Protein AF-A0A4W5MQ32-F1 (afdb_monomer)

Nearest PDB structures (foldseek):
  2ght-assembly2_B  TM=9.343E-01  e=1.303E-06  Homo sapiens
  3l0c-assembly2_B  TM=9.449E-01  e=2.922E-06  Homo sapiens
  3l0y-assembly2_B  TM=9.343E-01  e=5.788E-06  Homo sapiens
  2hhl-assembly4_D  TM=9.512E-01  e=6.975E-06  Homo sapiens
  2q5e-assembly4_D  TM=9.440E-01  e=2.737E-05  Homo sapiens

Solvent-accessible surface area (backbone atoms only — not comparable to full-atom values): 22566 Å² total; per-residue (Å²): 140,83,84,81,84,83,79,84,88,85,79,89,80,78,88,78,86,85,90,84,88,85,87,83,91,80,92,83,89,91,86,87,87,87,87,84,88,84,85,84,88,86,88,82,85,84,89,83,73,63,64,67,58,52,51,55,52,52,53,51,52,53,53,56,59,64,73,74,71,78,82,83,82,90,78,85,92,74,62,66,72,57,51,56,59,47,50,56,49,49,53,52,49,52,51,50,49,50,51,53,49,51,52,50,51,51,51,53,51,52,50,52,49,52,53,51,49,35,55,65,54,25,51,71,60,58,48,101,85,69,47,69,54,90,58,97,47,74,85,48,59,74,71,57,28,25,49,52,41,27,52,48,46,54,51,51,53,52,44,60,75,29,46,44,93,54,81,54,75,42,75,77,80,78,59,85,93,54,89,70,76,88,56,47,80,46,72,47,57,65,34,64,76,34,71,90,61,100,64,66,67,65,71,52,51,51,68,76,42,75,84,58,82,72,88,76,89,81,59,76,71,70,25,35,59,51,97,95,40,61,24,53,56,65,82,30,43,54,58,64,68,43,37,37,41,35,40,32,57,49,64,65,32,24,60,92,45,56,44,35,34,44,49,43,79,65,56,86,76,65,86,83,67,51,65,69,60,53,48,51,52,51,55,48,49,47,63,73,69,60,62,78,48,48,37,72,58,35,49,79,34,59,82,45,89,49,39,65,62,53,45,53,54,51,53,54,50,52,51,52,52,51,53,50,52,52,50,58,69,68,48,80,83,78,77,79,81,80,77,73,92,74,85,72,92,76,88,90,83,86,82,136

Structure (mmCIF, N/CA/C/O backbone):
data_AF-A0A4W5MQ32-F1
#
_entry.id   AF-A0A4W5MQ32-F1
#
loop_
_atom_site.group_PDB
_atom_site.id
_atom_site.type_symbol
_atom_site.label_atom_id
_atom_site.label_alt_id
_atom_site.label_comp_id
_atom_site.label_asym_id
_atom_site.label_entity_id
_atom_site.label_seq_id
_atom_site.pdbx_PDB_ins_code
_atom_site.Cartn_x
_atom_site.Cartn_y
_atom_site.Cartn_z
_atom_site.occupancy
_atom_site.B_iso_or_equiv
_atom_site.auth_seq_id
_atom_site.auth_comp_id
_atom_site.auth_asym_id
_atom_site.auth_atom_id
_atom_site.pdbx_PDB_model_num
ATOM 1 N N . MET A 1 1 ? 33.140 4.592 -9.121 1.00 37.25 1 MET A N 1
ATOM 2 C CA . MET A 1 1 ? 31.877 4.416 -9.869 1.00 37.25 1 MET A CA 1
ATOM 3 C C . MET A 1 1 ? 32.096 3.296 -10.869 1.00 37.25 1 MET A C 1
ATOM 5 O O . MET A 1 1 ? 32.733 3.518 -11.888 1.00 37.25 1 MET A O 1
ATOM 9 N N . SER A 1 2 ? 31.710 2.077 -10.494 1.00 31.88 2 SER A N 1
ATOM 10 C CA . SER A 1 2 ? 31.880 0.869 -11.305 1.00 31.88 2 SER A CA 1
ATOM 11 C C . SER A 1 2 ? 30.530 0.545 -11.937 1.00 31.88 2 SER A C 1
ATOM 13 O O . SER A 1 2 ? 29.557 0.364 -11.208 1.00 31.88 2 SER A O 1
ATOM 15 N N . ALA A 1 3 ? 30.450 0.552 -13.267 1.00 33.94 3 ALA A N 1
ATOM 16 C CA . ALA A 1 3 ? 29.247 0.180 -14.002 1.00 33.94 3 ALA A CA 1
ATOM 17 C C . ALA A 1 3 ? 29.355 -1.299 -14.387 1.00 33.94 3 ALA A C 1
ATOM 19 O O . ALA A 1 3 ? 30.072 -1.671 -15.316 1.00 33.94 3 ALA A O 1
ATOM 20 N N . THR A 1 4 ? 28.670 -2.145 -13.626 1.00 36.22 4 THR A N 1
ATOM 21 C CA . THR A 1 4 ? 28.559 -3.581 -13.881 1.00 36.22 4 THR A CA 1
ATOM 22 C C . THR A 1 4 ? 27.548 -3.801 -15.005 1.00 36.22 4 THR A C 1
ATOM 24 O O . THR A 1 4 ? 26.349 -3.619 -14.817 1.00 36.22 4 THR A O 1
ATOM 27 N N . SER A 1 5 ? 28.031 -4.174 -16.189 1.00 30.83 5 SER A N 1
ATOM 28 C CA . SER A 1 5 ? 27.201 -4.580 -17.326 1.00 30.83 5 SER A CA 1
ATOM 29 C C . SER A 1 5 ? 26.706 -6.015 -17.119 1.00 30.83 5 SER A C 1
ATOM 31 O O . SER A 1 5 ? 27.455 -6.964 -17.348 1.00 30.83 5 SER A O 1
ATOM 33 N N . MET A 1 6 ? 25.453 -6.187 -16.693 1.00 33.41 6 MET A N 1
ATOM 34 C CA . MET A 1 6 ? 24.753 -7.475 -16.750 1.00 33.41 6 MET A CA 1
ATOM 35 C C . MET A 1 6 ? 24.091 -7.635 -18.124 1.00 33.41 6 MET A C 1
ATOM 37 O O . MET A 1 6 ? 23.139 -6.931 -18.446 1.00 33.41 6 MET A O 1
ATOM 41 N N . PHE A 1 7 ? 24.584 -8.579 -18.924 1.00 32.81 7 PHE A N 1
ATOM 42 C CA . PHE A 1 7 ? 23.859 -9.126 -20.072 1.00 32.81 7 PHE A CA 1
ATOM 43 C C . PHE A 1 7 ? 23.072 -10.362 -19.615 1.00 32.81 7 PHE A C 1
ATOM 45 O O . PHE A 1 7 ? 23.695 -11.263 -19.047 1.00 32.81 7 PHE A O 1
ATOM 52 N N . PRO A 1 8 ? 21.766 -10.495 -19.903 1.00 39.91 8 PRO A N 1
ATOM 53 C CA . PRO A 1 8 ? 21.123 -11.795 -19.896 1.00 39.91 8 PRO A CA 1
ATOM 54 C C . PRO A 1 8 ? 21.258 -12.459 -21.270 1.00 39.91 8 PRO A C 1
ATOM 56 O O . PRO A 1 8 ? 20.899 -11.911 -22.312 1.00 39.91 8 PRO A O 1
ATOM 59 N N . MET A 1 9 ? 21.806 -13.672 -21.235 1.00 37.12 9 MET A N 1
ATOM 60 C CA . MET A 1 9 ? 21.781 -14.647 -22.317 1.00 37.12 9 MET A CA 1
ATOM 61 C C . MET A 1 9 ? 20.344 -14.969 -22.731 1.00 37.12 9 MET A C 1
ATOM 63 O O . MET A 1 9 ? 19.531 -15.256 -21.860 1.00 37.12 9 MET A O 1
ATOM 67 N N . CYS A 1 10 ? 20.088 -15.041 -24.040 1.00 36.81 10 CYS A N 1
ATOM 68 C CA . CYS A 1 10 ? 19.344 -16.128 -24.695 1.00 36.81 10 CYS A CA 1
ATOM 69 C C . CYS A 1 10 ? 19.245 -15.862 -26.206 1.00 36.81 10 CYS A C 1
ATOM 71 O O . CYS A 1 10 ? 18.254 -15.320 -26.671 1.00 36.81 10 CYS A O 1
ATOM 73 N N . VAL A 1 11 ? 20.229 -16.305 -26.997 1.00 36.00 11 VAL A N 1
ATOM 74 C CA . VAL A 1 11 ? 19.947 -16.768 -28.367 1.00 36.00 11 VAL A CA 1
ATOM 75 C C . VAL A 1 11 ? 20.780 -18.016 -28.624 1.00 36.00 11 VAL A C 1
ATOM 77 O O . VAL A 1 11 ? 22.008 -17.999 -28.686 1.00 36.00 11 VAL A O 1
ATOM 80 N N . ARG A 1 12 ? 20.068 -19.132 -28.725 1.00 37.91 12 ARG A N 1
ATOM 81 C CA . ARG A 1 12 ? 20.565 -20.459 -29.065 1.00 37.91 12 ARG A CA 1
ATOM 82 C C . ARG A 1 12 ? 20.973 -20.445 -30.542 1.00 37.91 12 ARG A C 1
ATOM 84 O O . ARG A 1 12 ? 20.124 -20.587 -31.412 1.00 37.91 12 ARG A O 1
ATOM 91 N N . ALA A 1 13 ? 22.258 -20.244 -30.833 1.00 34.66 13 ALA A N 1
ATOM 92 C CA . ALA A 1 13 ? 22.772 -20.316 -32.199 1.00 34.66 13 ALA A CA 1
ATOM 93 C C . ALA A 1 13 ? 22.986 -21.782 -32.613 1.00 34.66 13 ALA A C 1
ATOM 95 O O . ALA A 1 13 ? 23.896 -22.472 -32.145 1.00 34.66 13 ALA A O 1
ATOM 96 N N . SER A 1 14 ? 22.104 -22.258 -33.484 1.00 33.56 14 SER A N 1
ATOM 97 C CA . SER A 1 14 ? 22.156 -23.557 -34.146 1.00 33.56 14 SER A CA 1
ATOM 98 C C . SER A 1 14 ? 23.392 -23.672 -35.043 1.00 33.56 14 SER A C 1
ATOM 100 O O . SER A 1 14 ? 23.692 -22.794 -35.846 1.00 33.56 14 SER A O 1
ATOM 102 N N . ARG A 1 15 ? 24.104 -24.793 -34.904 1.00 36.75 15 ARG A N 1
ATOM 103 C CA . ARG A 1 15 ? 25.246 -25.213 -35.728 1.00 36.75 15 ARG A CA 1
ATOM 104 C C . ARG A 1 15 ? 24.847 -25.376 -37.200 1.00 36.75 15 ARG A C 1
ATOM 106 O O . ARG A 1 15 ? 23.909 -26.112 -37.486 1.00 36.75 15 ARG A O 1
ATOM 113 N N . GLY A 1 16 ? 25.642 -24.827 -38.121 1.00 29.48 16 GLY A N 1
ATOM 114 C CA . GLY A 1 16 ? 25.497 -25.109 -39.551 1.00 29.48 16 GLY A CA 1
ATOM 115 C C . GLY A 1 16 ? 26.608 -24.532 -40.430 1.00 29.48 16 GLY A C 1
ATOM 116 O O . GLY A 1 16 ? 26.469 -23.434 -40.936 1.00 29.48 16 GLY A O 1
ATOM 117 N N . LEU A 1 17 ? 27.661 -25.335 -40.634 1.00 32.69 17 LEU A N 1
ATOM 118 C CA . LEU A 1 17 ? 28.507 -25.421 -41.839 1.00 32.69 17 LEU A CA 1
ATOM 119 C C . LEU A 1 17 ? 29.271 -24.173 -42.331 1.00 32.69 17 LEU A C 1
ATOM 121 O O . LEU A 1 17 ? 28.713 -23.301 -42.976 1.00 32.69 17 LEU A O 1
ATOM 125 N N . LEU A 1 18 ? 30.605 -24.246 -42.241 1.00 32.66 18 LEU A N 1
ATOM 126 C CA . LEU A 1 18 ? 31.481 -24.213 -43.424 1.00 32.66 18 LEU A CA 1
ATOM 127 C C . LEU A 1 18 ? 32.843 -24.846 -43.081 1.00 32.66 18 LEU A C 1
ATOM 129 O O . LEU A 1 18 ? 33.669 -24.288 -42.365 1.00 32.66 18 LEU A O 1
ATOM 133 N N . ARG A 1 19 ? 33.040 -26.072 -43.583 1.00 32.38 19 ARG A N 1
ATOM 134 C CA . ARG A 1 19 ? 34.339 -26.743 -43.715 1.00 32.38 19 ARG A CA 1
ATOM 135 C C . ARG A 1 19 ? 35.045 -26.158 -44.936 1.00 32.38 19 ARG A C 1
ATOM 137 O O . ARG A 1 19 ? 34.506 -26.269 -46.031 1.00 32.38 19 ARG A O 1
ATOM 144 N N . LEU A 1 20 ? 36.281 -25.701 -44.773 1.00 31.53 20 LEU A N 1
ATOM 145 C CA . LEU A 1 20 ? 37.279 -25.686 -45.843 1.00 31.53 20 LEU A CA 1
ATOM 146 C C . LEU A 1 20 ? 38.576 -26.299 -45.307 1.00 31.53 20 LEU A C 1
ATOM 148 O O . LEU A 1 20 ? 39.002 -26.034 -44.186 1.00 31.53 20 LEU A O 1
ATOM 152 N N . ARG A 1 21 ? 39.128 -27.209 -46.109 1.00 30.03 21 ARG A N 1
ATOM 153 C CA . ARG A 1 21 ? 40.244 -28.114 -45.828 1.00 30.03 21 ARG A CA 1
ATOM 154 C C . ARG A 1 21 ? 41.368 -27.828 -46.821 1.00 30.03 21 ARG A C 1
ATOM 156 O O . ARG A 1 21 ? 41.108 -27.866 -48.016 1.00 30.03 21 ARG A O 1
ATOM 163 N N . ASN A 1 22 ? 42.574 -27.608 -46.296 1.00 27.06 22 ASN A N 1
ATOM 164 C CA . ASN A 1 22 ? 43.936 -27.921 -46.789 1.00 27.06 22 ASN A CA 1
ATOM 165 C C . ASN A 1 22 ? 44.878 -26.949 -46.051 1.00 27.06 22 ASN A C 1
ATOM 167 O O . ASN A 1 22 ? 44.575 -25.768 -45.993 1.00 27.06 22 ASN A O 1
ATOM 171 N N . GLY A 1 23 ? 45.975 -27.316 -45.391 1.00 26.50 23 GLY A N 1
ATOM 172 C CA . GLY A 1 23 ? 46.910 -28.417 -45.595 1.00 26.50 23 GLY A CA 1
ATOM 173 C C . GLY A 1 23 ? 48.261 -27.802 -45.985 1.00 26.50 23 GLY A C 1
ATOM 174 O O . GLY A 1 23 ? 48.370 -27.312 -47.100 1.00 26.50 23 GLY A O 1
ATOM 175 N N . GLY A 1 24 ? 49.262 -27.814 -45.091 1.00 26.94 24 GLY A N 1
ATOM 176 C CA . GLY A 1 24 ? 50.653 -27.490 -45.452 1.00 26.94 24 GLY A CA 1
ATOM 177 C C . GLY A 1 24 ? 51.463 -26.683 -44.430 1.00 26.94 24 GLY A C 1
ATOM 178 O O . GLY A 1 24 ? 51.365 -25.467 -44.366 1.00 26.94 24 GLY A O 1
ATOM 179 N N . SER A 1 25 ? 52.283 -27.415 -43.676 1.00 28.73 25 SER A N 1
ATOM 180 C CA . SER A 1 25 ? 53.484 -27.045 -42.908 1.00 28.73 25 SER A CA 1
ATOM 181 C C . SER A 1 25 ? 54.255 -25.781 -43.341 1.00 28.73 25 SER A C 1
ATOM 183 O O . SER A 1 25 ? 54.664 -25.690 -44.494 1.00 28.73 25 SER A O 1
ATOM 185 N N . ASN A 1 26 ? 54.586 -24.883 -42.401 1.00 27.41 26 ASN A N 1
ATOM 186 C CA . ASN A 1 26 ? 55.970 -24.631 -41.956 1.00 27.41 26 ASN A CA 1
ATOM 187 C C . ASN A 1 26 ? 56.078 -23.483 -40.938 1.00 27.41 26 ASN A C 1
ATOM 189 O O . ASN A 1 26 ? 55.351 -22.497 -40.962 1.00 27.41 26 ASN A O 1
ATOM 193 N N . SER A 1 27 ? 57.041 -23.678 -40.043 1.00 33.59 27 SER A N 1
ATOM 194 C CA . SER A 1 27 ? 57.571 -22.812 -38.993 1.00 33.59 27 SER A CA 1
ATOM 195 C C . SER A 1 27 ? 57.841 -21.357 -39.393 1.00 33.59 27 SER A C 1
ATOM 197 O O . SER A 1 27 ? 58.500 -21.127 -40.404 1.00 33.59 27 SER A O 1
ATOM 199 N N . THR A 1 28 ? 57.457 -20.401 -38.537 1.00 30.08 28 THR A N 1
ATOM 200 C CA . THR A 1 28 ? 58.279 -19.276 -38.015 1.00 30.08 28 THR A CA 1
ATOM 201 C C . THR A 1 28 ? 57.390 -18.251 -37.284 1.00 30.08 28 THR A C 1
ATOM 203 O O . THR A 1 28 ? 56.323 -17.901 -37.772 1.00 30.08 28 THR A O 1
ATOM 206 N N . GLY A 1 29 ? 57.837 -17.756 -36.120 1.00 30.64 29 GLY A N 1
ATOM 207 C CA . GLY A 1 29 ? 57.389 -16.466 -35.569 1.00 30.64 29 GLY A CA 1
ATOM 208 C C . GLY A 1 29 ? 56.357 -16.478 -34.433 1.00 30.64 29 GLY A C 1
ATOM 209 O O . GLY A 1 29 ? 55.286 -15.900 -34.577 1.00 30.64 29 GLY A O 1
ATOM 210 N N . VAL A 1 30 ? 56.698 -17.052 -33.274 1.00 31.41 30 VAL A N 1
ATOM 211 C CA . VAL A 1 30 ? 56.044 -16.732 -31.989 1.00 31.41 30 VAL A CA 1
ATOM 212 C C . VAL A 1 30 ? 57.115 -16.164 -31.059 1.00 31.41 30 VAL A C 1
ATOM 214 O O . VAL A 1 30 ? 57.707 -16.910 -30.296 1.00 31.41 30 VAL A O 1
ATOM 217 N N . ASP A 1 31 ? 57.391 -14.861 -31.162 1.00 32.66 31 ASP A N 1
ATOM 218 C CA . ASP A 1 31 ? 58.315 -14.139 -30.268 1.00 32.66 31 ASP A CA 1
ATOM 219 C C . ASP A 1 31 ? 57.886 -12.676 -30.068 1.00 32.66 31 ASP A C 1
ATOM 221 O O . ASP A 1 31 ? 58.623 -11.726 -30.318 1.00 32.66 31 ASP A O 1
ATOM 225 N N . LEU A 1 32 ? 56.658 -12.471 -29.589 1.00 34.03 32 LEU A N 1
ATOM 226 C CA . LEU A 1 32 ? 56.284 -11.195 -28.980 1.00 34.03 32 LEU A CA 1
ATOM 227 C C . LEU A 1 32 ? 55.134 -11.405 -27.992 1.00 34.03 32 LEU A C 1
ATOM 229 O O . LEU A 1 32 ? 53.992 -11.164 -28.342 1.00 34.03 32 LEU A O 1
ATOM 233 N N . ILE A 1 33 ? 55.444 -11.949 -26.808 1.00 33.84 33 ILE A N 1
ATOM 234 C CA . ILE A 1 33 ? 54.762 -11.790 -25.499 1.00 33.84 33 ILE A CA 1
ATOM 235 C C . ILE A 1 33 ? 55.502 -12.730 -24.519 1.00 33.84 33 ILE A C 1
ATOM 237 O O . ILE A 1 33 ? 55.108 -13.869 -24.289 1.00 33.84 33 ILE A O 1
ATOM 241 N N . ARG A 1 34 ? 56.647 -12.288 -23.975 1.00 33.59 34 ARG A N 1
ATOM 242 C CA . ARG A 1 34 ? 57.295 -12.907 -22.792 1.00 33.59 34 ARG A CA 1
ATOM 243 C C . ARG A 1 34 ? 58.262 -11.955 -22.075 1.00 33.59 34 ARG A C 1
ATOM 245 O O . ARG A 1 34 ? 59.382 -12.325 -21.762 1.00 33.59 34 ARG A O 1
ATOM 252 N N . ALA A 1 35 ? 57.861 -10.721 -21.789 1.00 32.09 35 ALA A N 1
ATOM 253 C CA . ALA A 1 35 ? 58.753 -9.824 -21.044 1.00 32.09 35 ALA A CA 1
ATOM 254 C C . ALA A 1 35 ? 58.077 -9.010 -19.945 1.00 32.09 35 ALA A C 1
ATOM 256 O O . ALA A 1 35 ? 58.613 -7.980 -19.572 1.00 32.09 35 ALA A O 1
ATOM 257 N N . LEU A 1 36 ? 56.935 -9.450 -19.407 1.00 28.20 36 LEU A N 1
ATOM 258 C CA . LEU A 1 36 ? 56.322 -8.800 -18.244 1.00 28.20 36 LEU A CA 1
ATOM 259 C C . LEU A 1 36 ? 55.558 -9.816 -17.383 1.00 28.20 36 LEU A C 1
ATOM 261 O O . LEU A 1 36 ? 54.334 -9.810 -17.395 1.00 28.20 36 LEU A O 1
ATOM 265 N N . SER A 1 37 ? 56.259 -10.715 -16.674 1.00 27.02 37 SER A N 1
ATOM 266 C CA . SER A 1 37 ? 55.702 -11.342 -15.459 1.00 27.02 37 SER A CA 1
ATOM 267 C C . SER A 1 37 ? 56.746 -12.120 -14.639 1.00 27.02 37 SER A C 1
ATOM 269 O O . SER A 1 37 ? 56.861 -13.331 -14.778 1.00 27.02 37 SER A O 1
ATOM 271 N N . THR A 1 38 ? 57.454 -11.434 -13.744 1.00 30.52 38 THR A N 1
ATOM 272 C CA . THR A 1 38 ? 57.996 -11.935 -12.459 1.00 30.52 38 THR A CA 1
ATOM 273 C C . THR A 1 38 ? 58.119 -10.668 -11.596 1.00 30.52 38 THR A C 1
ATOM 275 O O . THR A 1 38 ? 58.715 -9.708 -12.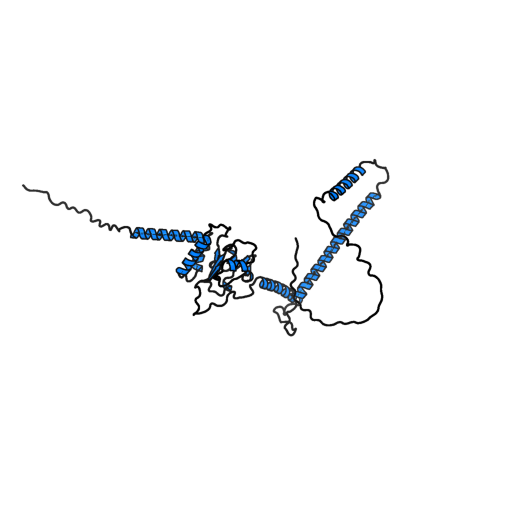062 1.00 30.52 38 THR A O 1
ATOM 278 N N . GLU A 1 39 ? 57.506 -10.484 -10.430 1.00 28.52 39 GLU A N 1
ATOM 279 C CA . GLU A 1 39 ? 57.391 -11.382 -9.285 1.00 28.52 39 GLU A CA 1
ATOM 280 C C . GLU A 1 39 ? 56.169 -11.068 -8.392 1.00 28.52 39 GLU A C 1
ATOM 282 O O . GLU A 1 39 ? 55.514 -10.032 -8.493 1.00 28.52 39 GLU A O 1
ATOM 287 N N . LYS A 1 40 ? 55.897 -12.029 -7.507 1.00 30.06 40 LYS A N 1
ATOM 288 C CA . LYS A 1 40 ? 54.906 -12.091 -6.420 1.00 30.06 40 LYS A CA 1
ATOM 289 C C . LYS A 1 40 ? 55.423 -11.342 -5.158 1.00 30.06 40 LYS A C 1
ATOM 291 O O . LYS A 1 40 ? 56.636 -11.215 -5.024 1.00 30.06 40 LYS A O 1
ATOM 296 N N . PRO A 1 41 ? 54.564 -10.868 -4.223 1.00 42.62 41 PRO A N 1
ATOM 297 C CA . PRO A 1 41 ? 54.956 -9.898 -3.188 1.00 42.62 41 PRO A CA 1
ATOM 298 C C . PRO A 1 41 ? 55.430 -10.547 -1.874 1.00 42.62 41 PRO A C 1
ATOM 300 O O . PRO A 1 41 ? 55.171 -11.733 -1.646 1.00 42.62 41 PRO A O 1
ATOM 303 N N . PRO A 1 42 ? 55.966 -9.732 -0.942 1.00 36.88 42 PRO A N 1
ATOM 304 C CA . PRO A 1 42 ? 55.651 -9.897 0.468 1.00 36.88 42 PRO A CA 1
ATOM 305 C C . PRO A 1 42 ? 55.080 -8.625 1.121 1.00 36.88 42 PRO A C 1
ATOM 307 O O . PRO A 1 42 ? 55.181 -7.502 0.638 1.00 36.88 42 PRO A O 1
ATOM 310 N N . THR A 1 43 ? 54.419 -8.898 2.233 1.00 31.31 43 THR A N 1
ATOM 311 C CA . THR A 1 43 ? 53.665 -8.077 3.183 1.00 31.31 43 THR A CA 1
ATOM 312 C C . THR A 1 43 ? 54.478 -7.019 3.940 1.00 31.31 43 THR A C 1
ATOM 314 O O . THR A 1 43 ? 55.614 -7.299 4.313 1.00 31.31 43 THR A O 1
ATOM 317 N N . GLY A 1 44 ? 53.827 -5.910 4.326 1.00 29.50 44 GLY A N 1
ATOM 318 C CA . GLY A 1 44 ? 54.165 -5.147 5.542 1.00 29.50 44 GLY A CA 1
ATOM 319 C C . GLY A 1 44 ? 54.353 -3.633 5.376 1.00 29.50 44 GLY A C 1
ATOM 320 O O . GLY A 1 44 ? 55.400 -3.197 4.925 1.00 29.50 44 GLY A O 1
ATOM 321 N N . ASP A 1 45 ? 53.332 -2.885 5.804 1.00 30.92 45 ASP A N 1
ATOM 322 C CA . ASP A 1 45 ? 53.322 -1.557 6.445 1.00 30.92 45 ASP A CA 1
ATOM 323 C C . ASP A 1 45 ? 54.074 -0.338 5.861 1.00 30.92 45 ASP A C 1
ATOM 325 O O . ASP A 1 45 ? 55.295 -0.255 5.834 1.00 30.92 45 ASP A O 1
ATOM 329 N N . GLY A 1 46 ? 53.289 0.721 5.604 1.00 34.50 46 GLY A N 1
ATOM 330 C CA . GLY A 1 46 ? 53.671 2.099 5.941 1.00 34.50 46 GLY A CA 1
ATOM 331 C C . GLY A 1 46 ? 54.255 2.989 4.833 1.00 34.50 46 GLY A C 1
ATOM 332 O O . GLY A 1 46 ? 55.445 2.972 4.565 1.00 34.50 46 GLY A O 1
ATOM 333 N N . SER A 1 47 ? 53.421 3.905 4.321 1.00 43.62 47 SER A N 1
ATOM 334 C CA . SER A 1 47 ? 53.800 5.231 3.783 1.00 43.62 47 SER A CA 1
ATOM 335 C C . SER A 1 47 ? 54.763 5.287 2.575 1.00 43.62 47 SER A C 1
ATOM 337 O O . SER A 1 47 ? 55.951 5.565 2.711 1.00 43.62 47 SER A O 1
ATOM 339 N N . ALA A 1 48 ? 54.229 5.138 1.355 1.00 44.44 48 ALA A N 1
ATOM 340 C CA . ALA A 1 48 ? 54.995 5.259 0.102 1.00 44.44 48 ALA A CA 1
ATOM 341 C C . ALA A 1 48 ? 54.445 6.308 -0.893 1.00 44.44 48 ALA A C 1
ATOM 343 O O . ALA A 1 48 ? 54.631 6.181 -2.100 1.00 44.44 48 ALA A O 1
ATOM 344 N N . THR A 1 49 ? 53.780 7.368 -0.421 1.00 45.56 49 THR A N 1
ATOM 345 C CA . THR A 1 49 ? 53.353 8.499 -1.278 1.00 45.56 49 THR A CA 1
ATOM 346 C C . THR A 1 49 ? 54.305 9.701 -1.228 1.00 45.56 49 THR A C 1
ATOM 348 O O . THR A 1 49 ? 54.201 10.597 -2.063 1.00 45.56 49 THR A O 1
ATOM 351 N N . GLY A 1 50 ? 55.279 9.712 -0.309 1.00 47.78 50 GLY A N 1
ATOM 352 C CA . GLY A 1 50 ? 56.230 10.822 -0.151 1.00 47.78 50 GLY A CA 1
ATOM 353 C C . GLY A 1 50 ? 57.355 10.874 -1.194 1.00 47.78 50 GLY A C 1
ATOM 354 O O . GLY A 1 50 ? 57.821 11.958 -1.528 1.00 47.78 50 GLY A O 1
ATOM 355 N N . GLY A 1 51 ? 57.784 9.734 -1.751 1.00 67.25 51 GLY A N 1
ATOM 356 C CA . GLY A 1 51 ? 59.004 9.668 -2.574 1.00 67.25 51 GLY A CA 1
ATOM 357 C C . GLY A 1 51 ? 58.895 10.345 -3.945 1.00 67.25 51 GLY A C 1
ATOM 358 O O . GLY A 1 51 ? 59.791 11.081 -4.353 1.00 67.25 51 GLY A O 1
ATOM 359 N N . LEU A 1 52 ? 57.776 10.141 -4.647 1.00 60.69 52 LEU A N 1
ATOM 360 C CA . LEU A 1 52 ? 57.568 10.685 -5.996 1.00 60.69 52 LEU A CA 1
ATOM 361 C C . LEU A 1 52 ? 57.318 12.197 -5.981 1.00 60.69 52 LEU A C 1
ATOM 363 O O . LEU A 1 52 ? 57.849 12.922 -6.819 1.00 60.69 52 LEU A O 1
ATOM 367 N N . ALA A 1 53 ? 56.557 12.684 -5.000 1.00 65.31 53 ALA A N 1
ATOM 368 C CA . ALA A 1 53 ? 56.295 14.111 -4.845 1.00 65.31 53 ALA A CA 1
ATOM 369 C C . ALA A 1 53 ? 57.573 14.883 -4.479 1.00 65.31 53 ALA A C 1
ATOM 371 O O . ALA A 1 53 ? 57.825 15.953 -5.035 1.00 65.31 53 ALA A O 1
ATOM 372 N N . GLN A 1 54 ? 58.413 14.311 -3.609 1.00 71.69 54 GLN A N 1
ATOM 373 C CA . GLN A 1 54 ? 59.686 14.916 -3.221 1.00 71.69 54 GLN A CA 1
ATOM 374 C C . GLN A 1 54 ? 60.663 14.991 -4.404 1.00 71.69 54 GLN A C 1
ATOM 376 O O . GLN A 1 54 ? 61.316 16.016 -4.592 1.00 71.69 54 GLN A O 1
ATOM 381 N N . ALA A 1 55 ? 60.714 13.946 -5.238 1.00 72.69 55 ALA A N 1
ATOM 382 C CA . ALA A 1 55 ? 61.569 13.912 -6.423 1.00 72.69 55 ALA A CA 1
ATOM 383 C C . ALA A 1 55 ? 61.192 15.000 -7.446 1.00 72.69 55 ALA A C 1
ATOM 385 O O . ALA A 1 55 ? 62.064 15.723 -7.924 1.00 72.69 55 ALA A O 1
ATOM 386 N N . ILE A 1 56 ? 59.893 15.185 -7.713 1.00 74.88 56 ILE A N 1
ATOM 387 C CA . ILE A 1 56 ? 59.396 16.200 -8.659 1.00 74.88 56 ILE A CA 1
ATOM 388 C C . ILE A 1 56 ? 59.647 17.623 -8.131 1.00 74.88 56 ILE A C 1
ATOM 390 O O . ILE A 1 56 ? 60.008 18.524 -8.894 1.00 74.88 56 ILE A O 1
ATOM 394 N N . LEU A 1 57 ? 59.490 17.842 -6.821 1.00 74.31 57 LEU A N 1
ATOM 395 C CA . LEU A 1 57 ? 59.752 19.143 -6.200 1.00 74.31 57 LEU A CA 1
ATOM 396 C C . LEU A 1 57 ? 61.243 19.512 -6.279 1.00 74.31 57 LEU A C 1
ATOM 398 O O . LEU A 1 57 ? 61.594 20.659 -6.555 1.00 74.31 57 LEU A O 1
ATOM 402 N N . GLN A 1 58 ? 62.121 18.531 -6.072 1.00 76.69 58 GLN A N 1
ATOM 403 C CA . GLN A 1 58 ? 63.568 18.730 -6.079 1.00 76.69 58 GLN A CA 1
ATOM 404 C C . GLN A 1 58 ? 64.110 18.980 -7.492 1.00 76.69 58 GLN A C 1
ATOM 406 O O . GLN A 1 58 ? 64.986 19.828 -7.673 1.00 76.69 58 GLN A O 1
ATOM 411 N N . GLU A 1 59 ? 63.521 18.337 -8.501 1.00 75.75 59 GLU A N 1
ATOM 412 C CA . GLU A 1 59 ? 63.809 18.605 -9.912 1.00 75.75 59 GLU A CA 1
ATOM 413 C C . GLU A 1 59 ? 63.388 20.031 -10.319 1.00 75.75 59 GLU A C 1
ATOM 415 O O . GLU A 1 59 ? 64.137 20.745 -10.992 1.00 75.75 59 GLU A O 1
ATOM 420 N N . ARG A 1 60 ? 62.232 20.508 -9.832 1.00 75.56 60 ARG A N 1
ATOM 421 C CA . ARG A 1 60 ? 61.763 21.886 -10.067 1.00 75.56 60 ARG A CA 1
ATOM 422 C C . ARG A 1 60 ? 62.623 22.945 -9.378 1.00 75.56 60 ARG A C 1
ATOM 424 O O . ARG A 1 60 ? 62.882 23.987 -9.979 1.00 75.56 60 ARG A O 1
ATOM 431 N N . LEU A 1 61 ? 63.103 22.680 -8.163 1.00 73.19 61 LEU A N 1
ATOM 432 C CA . LEU A 1 61 ? 64.009 23.586 -7.447 1.00 73.19 61 LEU A CA 1
ATOM 433 C C . LEU A 1 61 ? 65.383 23.686 -8.131 1.00 73.19 61 LEU A C 1
ATOM 435 O O . LEU A 1 61 ? 65.933 24.782 -8.240 1.00 73.19 61 LEU A O 1
ATOM 439 N N . GLN A 1 62 ? 65.906 22.579 -8.671 1.00 70.69 62 GLN A N 1
ATOM 440 C CA . GLN A 1 62 ? 67.142 22.594 -9.465 1.00 70.69 62 GLN A CA 1
ATOM 441 C C . GLN A 1 62 ? 66.978 23.339 -10.795 1.00 70.69 62 GLN A C 1
ATOM 443 O O . GLN A 1 62 ? 67.890 24.060 -11.208 1.00 70.69 62 GLN A O 1
ATOM 448 N N . GLN A 1 63 ? 65.816 23.226 -11.448 1.00 65.06 63 GLN A N 1
ATOM 449 C CA . GLN A 1 63 ? 65.511 24.021 -12.641 1.00 65.06 63 GLN A CA 1
ATOM 450 C C . GLN A 1 63 ? 65.446 25.522 -12.327 1.00 65.06 63 GLN A C 1
ATOM 452 O O . GLN A 1 63 ? 65.980 26.316 -13.097 1.00 65.06 63 GLN A O 1
ATOM 457 N N . GLN A 1 64 ? 64.882 25.915 -11.178 1.00 58.50 64 GLN A N 1
ATOM 458 C CA . GLN A 1 64 ? 64.824 27.320 -10.757 1.00 58.50 64 GLN A CA 1
ATOM 459 C C . GLN A 1 64 ? 66.201 27.915 -10.428 1.00 58.50 64 GLN A C 1
ATOM 461 O O . GLN A 1 64 ? 66.465 29.068 -10.777 1.00 58.50 64 GLN A O 1
ATOM 466 N N . GLN A 1 65 ? 67.099 27.140 -9.813 1.00 58.62 65 GLN A N 1
ATOM 467 C CA . GLN A 1 65 ? 68.463 27.599 -9.520 1.00 58.62 65 GLN A CA 1
ATOM 468 C C . GLN A 1 65 ? 69.327 27.729 -10.783 1.00 58.62 65 GLN A C 1
ATOM 470 O O . GLN A 1 65 ? 70.129 28.656 -10.874 1.00 58.62 65 GLN A O 1
ATOM 475 N N . LYS A 1 66 ? 69.124 26.872 -11.795 1.00 52.88 66 LYS A N 1
ATOM 476 C CA . LYS A 1 66 ? 69.818 26.992 -13.091 1.00 52.88 66 LYS A CA 1
ATOM 477 C C . LYS A 1 66 ? 69.421 28.242 -13.884 1.00 52.88 66 LYS A C 1
ATOM 479 O O . LYS A 1 66 ? 70.228 28.730 -14.665 1.00 52.88 66 LYS A O 1
ATOM 484 N N . SER A 1 67 ? 68.226 28.790 -13.664 1.00 50.31 67 SER A N 1
ATOM 485 C CA . SER A 1 67 ? 67.751 30.003 -14.347 1.00 50.31 67 SER A CA 1
ATOM 486 C C . SER A 1 67 ? 68.228 31.339 -13.747 1.00 50.31 67 SER A C 1
ATOM 488 O O . SER A 1 67 ? 67.976 32.374 -14.353 1.00 50.31 67 SER A O 1
ATOM 490 N N . GLN A 1 68 ? 68.924 31.362 -12.599 1.00 45.47 68 GLN A N 1
ATOM 491 C CA . GLN A 1 68 ? 69.385 32.612 -11.954 1.00 45.47 68 GLN A CA 1
ATOM 492 C C . GLN A 1 68 ? 70.888 32.922 -12.100 1.00 45.47 68 GLN A C 1
ATOM 494 O O . GLN A 1 68 ? 71.374 33.870 -11.489 1.00 45.47 68 GLN A O 1
ATOM 499 N N . GLY A 1 69 ? 71.637 32.182 -12.922 1.00 47.31 69 GLY A N 1
ATOM 500 C CA . GLY A 1 69 ? 73.094 32.328 -13.004 1.00 47.31 69 GLY A CA 1
ATOM 501 C C . GLY A 1 69 ? 73.673 32.421 -14.412 1.00 47.31 69 GLY A C 1
ATOM 502 O O . GLY A 1 69 ? 74.494 31.578 -14.743 1.00 47.31 69 GLY A O 1
ATOM 503 N N . GLN A 1 70 ? 73.304 33.422 -15.223 1.00 34.50 70 GLN A N 1
ATOM 504 C CA . GLN A 1 70 ? 74.156 33.893 -16.335 1.00 34.50 70 GLN A CA 1
ATOM 505 C C . GLN A 1 70 ? 73.674 35.241 -16.920 1.00 34.50 70 GLN A C 1
ATOM 507 O O . GLN A 1 70 ? 72.476 35.384 -17.163 1.00 34.50 70 GLN A O 1
ATOM 512 N N . PRO A 1 71 ? 74.560 36.235 -17.155 1.00 43.28 71 PRO A N 1
ATOM 513 C CA . PRO A 1 71 ? 74.212 37.448 -17.897 1.00 43.28 71 PRO A CA 1
ATOM 514 C C . PRO A 1 71 ? 74.138 37.157 -19.413 1.00 43.28 71 PRO A C 1
ATOM 516 O O . PRO A 1 71 ? 74.704 36.158 -19.867 1.00 43.28 71 PRO A O 1
ATOM 519 N N . PRO A 1 72 ? 73.432 37.988 -20.201 1.00 43.12 72 PRO A N 1
ATOM 520 C CA . PRO A 1 72 ? 73.083 37.658 -21.582 1.00 43.12 72 PRO A CA 1
ATOM 521 C C . PRO A 1 72 ? 74.285 37.793 -22.531 1.00 43.12 72 PRO A C 1
ATOM 523 O O . PRO A 1 72 ? 75.057 38.743 -22.385 1.00 43.12 72 PRO A O 1
ATOM 526 N N . PRO A 1 73 ? 74.438 36.914 -23.539 1.00 40.09 73 PRO A N 1
ATOM 527 C CA . PRO A 1 73 ? 75.220 37.242 -24.718 1.00 40.09 73 PRO A CA 1
ATOM 528 C C . PRO A 1 73 ? 74.371 38.114 -25.654 1.00 40.09 73 PRO A C 1
ATOM 530 O O . PRO A 1 73 ? 73.214 37.812 -25.945 1.00 40.09 73 PRO A O 1
ATOM 533 N N . GLU A 1 74 ? 74.950 39.217 -26.111 1.00 43.00 74 GLU A N 1
ATOM 534 C CA . GLU A 1 74 ? 74.421 40.021 -27.209 1.00 43.00 74 GLU A CA 1
ATOM 535 C C . GLU A 1 74 ? 74.618 39.252 -28.530 1.00 43.00 74 GLU A C 1
ATOM 537 O O . GLU A 1 74 ? 75.741 38.867 -28.856 1.00 43.00 74 GLU A O 1
ATOM 542 N N . GLY A 1 75 ? 73.536 39.012 -29.281 1.00 38.44 75 GLY A N 1
ATOM 543 C CA . GLY A 1 75 ? 73.598 38.432 -30.630 1.00 38.44 75 GLY A CA 1
ATOM 544 C C . GLY A 1 75 ? 72.261 37.882 -31.150 1.00 38.44 75 GLY A C 1
ATOM 545 O O . GLY A 1 75 ? 71.807 36.839 -30.699 1.00 38.44 75 GLY A O 1
ATOM 546 N N . ASP A 1 76 ? 71.660 38.596 -32.108 1.00 37.75 76 ASP A N 1
ATOM 547 C CA . ASP A 1 76 ? 70.682 38.163 -33.129 1.00 37.75 76 ASP A CA 1
ATOM 548 C C . ASP A 1 76 ? 69.428 37.359 -32.706 1.00 37.75 76 ASP A C 1
ATOM 550 O O . ASP A 1 76 ? 69.233 36.196 -33.051 1.00 37.75 76 ASP A O 1
ATOM 554 N N . GLY A 1 77 ? 68.488 38.033 -32.036 1.00 41.88 77 GLY A N 1
ATOM 555 C CA . GLY A 1 77 ? 67.201 37.479 -31.591 1.00 41.88 77 GLY A CA 1
ATOM 556 C C . GLY A 1 77 ? 66.023 37.555 -32.579 1.00 41.88 77 GLY A C 1
ATOM 557 O O . GLY A 1 77 ? 64.979 38.081 -32.203 1.00 41.88 77 GLY A O 1
ATOM 558 N N . ASP A 1 78 ? 66.122 37.020 -33.803 1.00 42.38 78 ASP A N 1
ATOM 559 C CA . ASP A 1 78 ? 64.959 37.000 -34.730 1.00 42.38 78 ASP A CA 1
ATOM 560 C C . ASP A 1 78 ? 64.648 35.629 -35.380 1.00 42.38 78 ASP A C 1
ATOM 562 O O . ASP A 1 78 ? 63.664 35.476 -36.113 1.00 42.38 78 ASP A O 1
ATOM 566 N N . SER A 1 79 ? 65.436 34.592 -35.077 1.00 41.50 79 SER A N 1
ATOM 567 C CA . SER A 1 79 ? 65.327 33.255 -35.689 1.00 41.50 79 SER A CA 1
ATOM 568 C C . SER A 1 79 ? 64.768 32.174 -34.744 1.00 41.50 79 SER A C 1
ATOM 570 O O . SER A 1 79 ? 63.914 31.399 -35.174 1.00 41.50 79 SER A O 1
ATOM 572 N N . GLU A 1 80 ? 65.114 32.164 -33.451 1.00 47.84 80 GLU A N 1
ATOM 573 C CA . GLU A 1 80 ? 64.638 31.137 -32.495 1.00 47.84 80 GLU A CA 1
ATOM 574 C C . GLU A 1 80 ? 63.205 31.383 -31.969 1.00 47.84 80 GLU A C 1
ATOM 576 O O . GLU A 1 80 ? 62.411 30.448 -31.858 1.00 47.84 80 GLU A O 1
ATOM 581 N N . GLN A 1 81 ? 62.784 32.640 -31.757 1.00 41.91 81 GLN A N 1
ATOM 582 C CA . GLN A 1 81 ? 61.407 32.961 -31.322 1.00 41.91 81 GLN A CA 1
ATOM 583 C C . GLN A 1 81 ? 60.327 32.662 -32.380 1.00 41.91 81 GLN A C 1
ATOM 585 O O . GLN A 1 81 ? 59.148 32.518 -32.039 1.00 41.91 81 GLN A O 1
ATOM 590 N N . LYS A 1 82 ? 60.700 32.574 -33.666 1.00 44.12 82 LYS A N 1
ATOM 591 C CA . LYS A 1 82 ? 59.789 32.196 -34.761 1.00 44.12 82 LYS A CA 1
ATOM 592 C C . LYS A 1 82 ? 59.610 30.679 -34.881 1.00 44.12 82 LYS A C 1
ATOM 594 O O . LYS A 1 82 ? 58.551 30.250 -35.341 1.00 44.12 82 LYS A O 1
ATOM 599 N N . GLN A 1 83 ? 60.594 29.883 -34.457 1.00 45.59 83 GLN A N 1
ATOM 600 C CA . GLN A 1 83 ? 60.529 28.419 -34.487 1.00 45.59 83 GLN A CA 1
ATOM 601 C C . GLN A 1 83 ? 59.645 27.874 -33.357 1.00 45.59 83 GLN A C 1
ATOM 603 O O . GLN A 1 83 ? 58.692 27.153 -33.644 1.00 45.59 83 GLN A O 1
ATOM 608 N N . ASP A 1 84 ? 59.840 28.336 -32.120 1.00 51.81 84 ASP A N 1
ATOM 609 C CA . ASP A 1 84 ? 59.101 27.853 -30.939 1.00 51.81 84 ASP A CA 1
ATOM 610 C C . ASP A 1 84 ? 57.603 28.244 -30.975 1.00 51.81 84 ASP A C 1
ATOM 612 O O . ASP A 1 84 ? 56.705 27.415 -30.818 1.00 51.81 84 ASP A O 1
ATOM 616 N N . LYS A 1 85 ? 57.284 29.490 -31.375 1.00 49.78 85 LYS A N 1
ATOM 617 C CA . LYS A 1 85 ? 55.890 29.909 -31.656 1.00 49.78 85 LYS A CA 1
ATOM 618 C C . LYS A 1 85 ? 55.257 29.156 -32.831 1.00 49.78 85 LYS A C 1
ATOM 620 O O . LYS A 1 85 ? 54.030 29.055 -32.895 1.00 49.78 85 LYS A O 1
ATOM 625 N N . GLY A 1 86 ? 56.057 28.688 -33.788 1.00 54.91 86 GLY A N 1
ATOM 626 C CA . GLY A 1 86 ? 55.594 27.924 -34.946 1.00 54.91 86 GLY A CA 1
ATOM 627 C C . GLY A 1 86 ? 55.250 26.477 -34.593 1.00 54.91 86 GLY A C 1
ATOM 628 O O . GLY A 1 86 ? 54.250 25.949 -35.087 1.00 54.91 86 GLY A O 1
ATOM 629 N N . GLU A 1 87 ? 56.037 25.860 -33.713 1.00 57.69 87 GLU A N 1
ATOM 630 C CA . GLU A 1 87 ? 55.836 24.496 -33.219 1.00 57.69 87 GLU A CA 1
ATOM 631 C C . GLU A 1 87 ? 54.638 24.405 -32.269 1.00 57.69 87 GLU A C 1
ATOM 633 O O . GLU A 1 87 ? 53.752 23.581 -32.503 1.00 57.69 87 GLU A O 1
ATOM 638 N N . ASP A 1 88 ? 54.497 25.337 -31.322 1.00 60.88 88 ASP A N 1
ATOM 639 C CA . ASP A 1 88 ? 53.326 25.434 -30.438 1.00 60.88 88 ASP A CA 1
ATOM 640 C C . ASP A 1 88 ? 52.019 25.677 -31.211 1.00 60.88 88 ASP A C 1
ATOM 642 O O . ASP A 1 88 ? 50.952 25.142 -30.878 1.00 60.88 88 ASP A O 1
ATOM 646 N N . LYS A 1 89 ? 52.080 26.492 -32.274 1.00 59.72 89 LYS A N 1
ATOM 647 C CA . LYS A 1 89 ? 50.926 26.766 -33.138 1.00 59.72 89 LYS A CA 1
ATOM 648 C C . LYS A 1 89 ? 50.558 25.535 -33.971 1.00 59.72 89 LYS A C 1
ATOM 650 O O . LYS A 1 89 ? 49.382 25.175 -34.003 1.00 59.72 89 LYS A O 1
ATOM 655 N N . LYS A 1 90 ? 51.540 24.820 -34.535 1.00 59.91 90 LYS A N 1
ATOM 656 C CA . LYS A 1 90 ? 51.325 23.529 -35.219 1.00 59.91 90 LYS A CA 1
ATOM 657 C C . LYS A 1 90 ? 50.802 22.446 -34.272 1.00 59.91 90 LYS A C 1
ATOM 659 O O . LYS A 1 90 ? 49.914 21.687 -34.652 1.00 59.91 90 LYS A O 1
ATOM 664 N N . GLN A 1 91 ? 51.281 22.379 -33.030 1.00 63.00 91 GLN A N 1
ATOM 665 C CA . GLN A 1 91 ? 50.841 21.388 -32.043 1.00 63.00 91 GLN A CA 1
ATOM 666 C C . GLN A 1 91 ? 49.403 21.656 -31.565 1.00 63.00 91 GLN A C 1
ATOM 668 O O . GLN A 1 91 ? 48.601 20.720 -31.442 1.00 63.00 91 GLN A O 1
ATOM 673 N N . LYS A 1 92 ? 49.021 22.931 -31.392 1.00 62.25 92 LYS A N 1
ATOM 674 C CA . LYS A 1 92 ? 47.630 23.344 -31.121 1.00 62.25 92 LYS A CA 1
ATOM 675 C C . LYS A 1 92 ? 46.702 23.090 -32.313 1.00 62.25 92 LYS A C 1
ATOM 677 O O . LYS A 1 92 ? 45.587 22.605 -32.109 1.00 62.25 92 LYS A O 1
ATOM 682 N N . GLU A 1 93 ? 47.151 23.345 -33.541 1.00 67.06 93 GLU A N 1
ATOM 683 C CA . GLU A 1 93 ? 46.384 23.082 -34.768 1.00 67.06 93 GLU A CA 1
ATOM 684 C C . GLU A 1 93 ? 46.178 21.575 -35.014 1.00 67.06 93 GLU A C 1
ATOM 686 O O . GLU A 1 93 ? 45.049 21.149 -35.271 1.00 67.06 93 GLU A O 1
ATOM 691 N N . ASN A 1 94 ? 47.209 20.746 -34.816 1.00 71.88 94 ASN A N 1
ATOM 692 C CA . ASN A 1 94 ? 47.125 19.284 -34.933 1.00 71.88 94 ASN A CA 1
ATOM 693 C C . ASN A 1 94 ? 46.211 18.667 -33.861 1.00 71.88 94 ASN A C 1
ATOM 695 O O . ASN A 1 94 ? 45.428 17.761 -34.152 1.00 71.88 94 ASN A O 1
ATOM 699 N N . THR A 1 95 ? 46.233 19.199 -32.634 1.00 76.44 95 THR A N 1
ATOM 700 C CA . THR A 1 95 ? 45.320 18.779 -31.556 1.00 76.44 95 THR A CA 1
ATOM 701 C C . THR A 1 95 ? 43.875 19.198 -31.847 1.00 76.44 95 THR A C 1
ATOM 703 O O . THR A 1 95 ? 42.940 18.437 -31.591 1.00 76.44 95 THR A O 1
ATOM 706 N N . ALA A 1 96 ? 43.657 20.389 -32.416 1.00 81.81 96 ALA A N 1
ATOM 707 C CA . ALA A 1 96 ? 42.331 20.843 -32.833 1.00 81.81 96 ALA A CA 1
ATOM 708 C C . ALA A 1 96 ? 41.780 20.015 -34.008 1.00 81.81 96 ALA A C 1
ATOM 710 O O . ALA A 1 96 ? 40.590 19.693 -34.031 1.00 81.81 96 ALA A O 1
ATOM 711 N N . TYR A 1 97 ? 42.639 19.629 -34.953 1.00 85.19 97 TYR A N 1
ATOM 712 C CA . TYR A 1 97 ? 42.292 18.728 -36.049 1.00 85.19 97 TYR A CA 1
ATOM 713 C C . TYR A 1 97 ? 41.930 17.329 -35.536 1.00 85.19 97 TYR A C 1
ATOM 715 O O . TYR A 1 97 ? 40.875 16.806 -35.894 1.00 85.19 97 TYR A O 1
ATOM 723 N N . ALA A 1 98 ? 42.727 16.768 -34.622 1.00 84.81 98 ALA A N 1
ATOM 724 C CA . ALA A 1 98 ? 42.431 15.490 -33.980 1.00 84.81 98 ALA A CA 1
ATOM 725 C C . ALA A 1 98 ? 41.095 15.528 -33.217 1.00 84.81 98 ALA A C 1
ATOM 727 O O . ALA A 1 98 ? 40.266 14.641 -33.399 1.00 84.81 98 ALA A O 1
ATOM 728 N N . LYS A 1 99 ? 40.815 16.592 -32.448 1.00 86.81 99 LYS A N 1
ATOM 729 C CA . LYS A 1 99 ? 39.515 16.783 -31.775 1.00 86.81 99 LYS A CA 1
ATOM 730 C C . LYS A 1 99 ? 38.349 16.834 -32.766 1.00 86.81 99 LYS A C 1
ATOM 732 O O . LYS A 1 99 ? 37.331 16.188 -32.537 1.00 86.81 99 LYS A O 1
ATOM 737 N N . LYS A 1 100 ? 38.492 17.547 -33.891 1.00 88.50 100 LYS A N 1
ATOM 738 C CA . LYS A 1 100 ? 37.470 17.583 -34.955 1.00 88.50 100 LYS A CA 1
ATOM 739 C C . LYS A 1 100 ? 37.276 16.215 -35.613 1.00 88.50 100 LYS A C 1
ATOM 741 O O . LYS A 1 100 ? 36.141 15.842 -35.898 1.00 88.50 100 LYS A O 1
ATOM 746 N N . MET A 1 101 ? 38.355 15.466 -35.833 1.00 88.94 101 MET A N 1
ATOM 747 C CA . MET A 1 101 ? 38.298 14.119 -36.399 1.00 88.94 101 MET A CA 1
ATOM 748 C C . MET A 1 101 ? 37.598 13.143 -35.447 1.00 88.94 101 MET A C 1
ATOM 750 O O . MET A 1 101 ? 36.698 12.428 -35.873 1.00 88.94 101 MET A O 1
ATOM 754 N N . VAL A 1 102 ? 37.939 13.170 -34.155 1.00 90.12 102 VAL A N 1
ATOM 755 C CA . VAL A 1 102 ? 37.290 12.350 -33.118 1.00 90.12 102 VAL A CA 1
ATOM 756 C C . VAL A 1 102 ? 35.803 12.689 -33.002 1.00 90.12 102 VAL A C 1
ATOM 758 O O . VAL A 1 102 ? 34.981 11.781 -32.969 1.00 90.12 102 VAL A O 1
ATOM 761 N N . MET A 1 103 ? 35.432 13.974 -33.038 1.00 88.75 103 MET A N 1
ATOM 762 C CA . MET A 1 103 ? 34.024 14.399 -33.043 1.00 88.75 103 MET A CA 1
ATOM 763 C C . MET A 1 103 ? 33.259 13.889 -34.275 1.00 88.75 103 MET A C 1
ATOM 765 O O . MET A 1 103 ? 32.123 13.439 -34.148 1.00 88.75 103 MET A O 1
ATOM 769 N N . ARG A 1 104 ? 33.874 13.912 -35.467 1.00 90.38 104 ARG A N 1
ATOM 770 C CA . ARG A 1 104 ? 33.271 13.351 -36.691 1.00 90.38 104 ARG A CA 1
ATOM 771 C C . ARG A 1 104 ? 33.116 11.834 -36.607 1.00 90.38 104 ARG A C 1
ATOM 773 O O . ARG A 1 104 ? 32.071 11.315 -36.988 1.00 90.38 104 ARG A O 1
ATOM 780 N N . LEU A 1 105 ? 34.124 11.138 -36.083 1.00 89.88 105 LEU A N 1
ATOM 781 C CA . LEU A 1 105 ? 34.093 9.686 -35.909 1.00 89.88 105 LEU A CA 1
ATOM 782 C C . LEU A 1 105 ? 33.015 9.266 -34.895 1.00 89.88 105 LEU A C 1
ATOM 784 O O . LEU A 1 105 ? 32.252 8.341 -35.157 1.00 89.88 105 LEU A O 1
ATOM 788 N N . ALA A 1 106 ? 32.904 9.988 -33.775 1.00 90.19 106 ALA A N 1
ATOM 789 C CA . ALA A 1 106 ? 31.859 9.784 -32.774 1.00 90.19 106 ALA A CA 1
ATOM 790 C C . ALA A 1 106 ? 30.457 10.050 -33.348 1.00 90.19 106 ALA A C 1
ATOM 792 O O . ALA A 1 106 ? 29.539 9.274 -33.094 1.00 90.19 106 ALA A O 1
ATOM 793 N N . GLY A 1 107 ? 30.300 11.089 -34.176 1.00 89.44 107 GLY A N 1
ATOM 794 C CA . GLY A 1 107 ? 29.048 11.367 -34.884 1.00 89.44 107 GLY A CA 1
ATOM 795 C C . GLY A 1 107 ? 28.641 10.242 -35.840 1.00 89.44 107 GLY A C 1
ATOM 796 O O . GLY A 1 107 ? 27.493 9.806 -35.818 1.00 89.44 107 GLY A O 1
ATOM 797 N N . LEU A 1 108 ? 29.584 9.715 -36.630 1.00 90.81 108 LEU A N 1
ATOM 798 C CA . LEU A 1 108 ? 29.327 8.592 -37.540 1.00 90.81 108 LEU A CA 1
ATOM 799 C C . LEU A 1 108 ? 28.972 7.301 -36.790 1.00 90.81 108 LEU A C 1
ATOM 801 O O . LEU A 1 108 ? 28.036 6.613 -37.189 1.00 90.81 108 LEU A O 1
ATOM 805 N N . MET A 1 109 ? 29.662 6.995 -35.686 1.00 90.88 109 MET A N 1
ATOM 806 C CA . MET A 1 109 ? 29.312 5.849 -34.837 1.00 90.88 109 MET A CA 1
ATOM 807 C C . MET A 1 109 ? 27.948 6.021 -34.161 1.00 90.88 109 MET A C 1
ATOM 809 O O . MET A 1 109 ? 27.189 5.059 -34.092 1.00 90.88 109 MET A O 1
ATOM 813 N N . GLY A 1 110 ? 27.599 7.233 -33.719 1.00 89.94 110 GLY A N 1
ATOM 814 C CA . GLY A 1 110 ? 26.279 7.528 -33.156 1.00 89.94 110 GLY A CA 1
ATOM 815 C C . GLY A 1 110 ? 25.149 7.316 -34.167 1.00 89.94 110 GLY A C 1
ATOM 816 O O . GLY A 1 110 ? 24.148 6.680 -33.847 1.00 89.94 110 GLY A O 1
ATOM 817 N N . ILE A 1 111 ? 25.335 7.776 -35.409 1.00 90.31 111 ILE A N 1
ATOM 818 C CA . ILE A 1 111 ? 24.364 7.574 -36.495 1.00 90.31 111 ILE A CA 1
ATOM 819 C C . ILE A 1 111 ? 24.267 6.090 -36.866 1.00 90.31 111 ILE A C 1
ATOM 821 O O . ILE A 1 111 ? 23.164 5.559 -36.966 1.00 90.31 111 ILE A O 1
ATOM 825 N N . GLY A 1 112 ? 25.402 5.401 -37.025 1.00 90.00 112 GLY A N 1
ATOM 826 C CA . GLY A 1 112 ? 25.425 3.966 -37.323 1.00 90.00 112 GLY A CA 1
ATOM 827 C C . GLY A 1 112 ? 24.750 3.129 -36.233 1.00 90.00 112 GLY A C 1
ATOM 828 O O . GLY A 1 112 ? 23.972 2.230 -36.542 1.00 90.00 112 GLY A O 1
ATOM 829 N N . GLY A 1 113 ? 24.979 3.475 -34.963 1.00 86.81 113 GLY A N 1
ATOM 830 C CA . GLY A 1 113 ? 24.306 2.862 -33.820 1.00 86.81 113 GLY A CA 1
ATOM 831 C C . GLY A 1 113 ? 22.795 3.093 -33.833 1.00 86.81 113 GLY A C 1
ATOM 832 O O . GLY A 1 113 ? 22.042 2.142 -33.659 1.00 86.81 113 GLY A O 1
ATOM 833 N N . ALA A 1 114 ? 22.339 4.319 -34.109 1.00 85.62 114 ALA A N 1
ATOM 834 C CA . ALA A 1 114 ? 20.913 4.637 -34.198 1.00 85.62 114 ALA A CA 1
ATOM 835 C C . ALA A 1 114 ? 20.212 3.891 -35.348 1.00 85.62 114 ALA A C 1
ATOM 837 O O . ALA A 1 114 ? 19.130 3.342 -35.153 1.00 85.62 114 ALA A O 1
ATOM 838 N N . VAL A 1 115 ? 20.844 3.812 -36.525 1.00 88.06 115 VAL A N 1
ATOM 839 C CA . VAL A 1 115 ? 20.323 3.043 -37.669 1.00 88.06 115 VAL A CA 1
ATOM 840 C C . VAL A 1 115 ? 20.268 1.550 -37.342 1.00 88.06 115 VAL A C 1
ATOM 842 O O . VAL A 1 115 ? 19.259 0.903 -37.611 1.00 88.06 115 VAL A O 1
ATOM 845 N N . GLY A 1 116 ? 21.314 1.007 -36.710 1.00 85.12 116 GLY A N 1
ATOM 846 C CA . GLY A 1 116 ? 21.327 -0.378 -36.238 1.00 85.12 116 GLY A CA 1
ATOM 847 C C . GLY A 1 116 ? 20.220 -0.664 -35.219 1.00 85.12 116 GLY A C 1
ATOM 848 O O . GLY A 1 116 ? 19.552 -1.688 -35.322 1.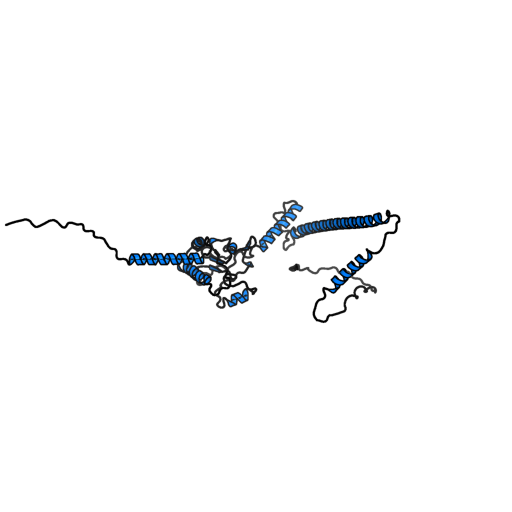00 85.12 116 GLY A O 1
ATOM 849 N N . MET A 1 117 ? 19.969 0.264 -34.290 1.00 83.25 117 MET A N 1
ATOM 850 C CA . MET A 1 117 ? 18.888 0.176 -33.302 1.00 83.25 117 MET A CA 1
ATOM 851 C C . MET A 1 117 ? 17.519 0.083 -33.992 1.00 83.25 117 MET A C 1
ATOM 853 O O . MET A 1 117 ? 16.760 -0.844 -33.732 1.00 83.25 117 MET A O 1
ATOM 857 N N . VAL A 1 118 ? 17.224 0.997 -34.921 1.00 86.00 118 VAL A N 1
ATOM 858 C CA . VAL A 1 118 ? 15.949 1.007 -35.661 1.00 86.00 118 VAL A CA 1
ATOM 859 C C . VAL A 1 118 ? 15.791 -0.242 -36.530 1.00 86.00 118 VAL A C 1
ATOM 861 O O . VAL A 1 118 ? 14.694 -0.774 -36.643 1.00 86.00 118 VAL A O 1
ATOM 864 N N . TYR A 1 119 ? 16.874 -0.755 -37.115 1.00 84.69 119 TYR A N 1
ATOM 865 C CA . TYR A 1 119 ? 16.818 -1.969 -37.928 1.00 84.69 119 TYR A CA 1
ATOM 866 C C . TYR A 1 119 ? 16.532 -3.224 -37.092 1.00 84.69 119 TYR A C 1
ATOM 868 O O . TYR A 1 119 ? 15.709 -4.051 -37.477 1.00 84.69 119 TYR A O 1
ATOM 876 N N . VAL A 1 120 ? 17.194 -3.366 -35.940 1.00 82.50 120 VAL A N 1
ATOM 877 C CA . VAL A 1 120 ? 17.014 -4.525 -35.053 1.00 82.50 120 VAL A CA 1
ATOM 878 C C . VAL A 1 120 ? 15.633 -4.493 -34.397 1.00 82.50 120 VAL A C 1
ATOM 880 O O . VAL A 1 120 ? 14.900 -5.476 -34.475 1.00 82.50 120 VAL A O 1
ATOM 883 N N . PHE A 1 121 ? 15.252 -3.361 -33.798 1.00 78.94 121 PHE A N 1
ATOM 884 C CA . PHE A 1 121 ? 14.006 -3.227 -33.033 1.00 78.94 121 PHE A CA 1
ATOM 885 C C . PHE A 1 121 ? 12.778 -2.861 -33.881 1.00 78.94 121 PHE A C 1
ATOM 887 O O . PHE A 1 121 ? 11.654 -3.011 -33.416 1.00 78.94 121 PHE A O 1
ATOM 894 N N . GLY A 1 122 ? 12.967 -2.396 -35.117 1.00 75.00 122 GLY A N 1
ATOM 895 C CA . GLY A 1 122 ? 11.894 -2.122 -36.080 1.00 75.00 122 GLY A CA 1
ATOM 896 C C . GLY A 1 122 ? 11.629 -3.266 -37.064 1.00 75.00 122 GLY A C 1
ATOM 897 O O . GLY A 1 122 ? 10.815 -3.102 -37.977 1.00 75.00 122 GLY A O 1
ATOM 898 N N . SER A 1 123 ? 12.325 -4.401 -36.916 1.00 75.88 123 SER A N 1
ATOM 899 C CA . SER A 1 123 ? 12.079 -5.608 -37.710 1.00 75.88 123 SER A CA 1
ATOM 900 C C . SER A 1 123 ? 10.738 -6.254 -37.337 1.00 75.88 123 SER A C 1
ATOM 902 O O . SER A 1 123 ? 10.315 -6.209 -36.182 1.00 75.88 123 SER A O 1
ATOM 904 N N . ASN A 1 124 ? 10.039 -6.827 -38.322 1.00 71.44 124 ASN A N 1
ATOM 905 C CA . ASN A 1 124 ? 8.746 -7.466 -38.078 1.00 71.44 124 ASN A CA 1
ATOM 906 C C . ASN A 1 124 ? 8.895 -8.735 -37.249 1.00 71.44 124 ASN A C 1
ATOM 908 O O . ASN A 1 124 ? 9.775 -9.556 -37.509 1.00 71.44 124 ASN A O 1
ATOM 912 N N . SER A 1 125 ? 7.989 -8.914 -36.286 1.00 67.94 125 SER A N 1
ATOM 913 C CA . SER A 1 125 ? 7.837 -10.196 -35.607 1.00 67.94 125 SER A CA 1
ATOM 914 C C . SER A 1 125 ? 7.426 -11.254 -36.630 1.00 67.94 125 SER A C 1
ATOM 916 O O . SER A 1 125 ? 6.519 -11.032 -37.434 1.00 67.94 125 SER A O 1
ATOM 918 N N . VAL A 1 126 ? 8.140 -12.376 -36.631 1.00 76.62 126 VAL A N 1
ATOM 919 C CA . VAL A 1 126 ? 7.883 -13.509 -37.522 1.00 76.62 126 VAL A CA 1
ATOM 920 C C . VAL A 1 126 ? 7.076 -14.569 -36.784 1.00 76.62 126 VAL A C 1
ATOM 922 O O . VAL A 1 126 ? 7.292 -14.794 -35.592 1.00 76.62 126 VAL A O 1
ATOM 925 N N . ASP A 1 127 ? 6.138 -15.200 -37.480 1.00 74.19 127 ASP A N 1
ATOM 926 C CA . ASP A 1 127 ? 5.408 -16.359 -36.971 1.00 74.19 127 ASP A CA 1
ATOM 927 C C . ASP A 1 127 ? 6.297 -17.624 -36.939 1.00 74.19 127 ASP A C 1
ATOM 929 O O . ASP A 1 127 ? 7.452 -17.626 -37.378 1.00 74.19 127 ASP A O 1
ATOM 933 N N . GLU A 1 128 ? 5.765 -18.734 -36.417 1.00 73.56 128 GLU A N 1
ATOM 934 C CA . GLU A 1 128 ? 6.468 -20.028 -36.367 1.00 73.56 128 GLU A CA 1
ATOM 935 C C . GLU A 1 128 ? 6.811 -20.590 -37.762 1.00 73.56 128 GLU A C 1
ATOM 937 O O . GLU A 1 128 ? 7.655 -21.480 -37.882 1.00 73.56 128 GLU A O 1
ATOM 942 N N . GLN A 1 129 ? 6.180 -20.072 -38.822 1.00 74.44 129 GLN A N 1
ATOM 943 C CA . GLN A 1 129 ? 6.416 -20.443 -40.216 1.00 74.44 129 GLN A CA 1
ATOM 944 C C . GLN A 1 129 ? 7.365 -19.473 -40.951 1.00 74.44 129 GLN A C 1
ATOM 946 O O . GLN A 1 129 ? 7.681 -19.707 -42.119 1.00 74.44 129 GLN A O 1
ATOM 951 N N . GLY A 1 130 ? 7.870 -18.433 -40.278 1.00 69.50 130 GLY A N 1
ATOM 952 C CA . GLY A 1 130 ? 8.806 -17.452 -40.827 1.00 69.50 130 GLY A CA 1
ATOM 953 C C . GLY A 1 130 ? 8.167 -16.337 -41.662 1.00 69.50 130 GLY A C 1
ATOM 954 O O . GLY A 1 130 ? 8.898 -15.589 -42.314 1.00 69.50 130 GLY A O 1
ATOM 955 N N . ASN A 1 131 ? 6.841 -16.195 -41.656 1.00 71.06 131 ASN A N 1
ATOM 956 C CA . ASN A 1 131 ? 6.152 -15.085 -42.308 1.00 71.06 131 ASN A CA 1
ATOM 957 C C . ASN A 1 131 ? 6.066 -13.883 -41.364 1.00 71.06 131 ASN A C 1
ATOM 959 O O . ASN A 1 131 ? 5.935 -14.024 -40.148 1.00 71.06 131 ASN A O 1
ATOM 963 N N . ALA A 1 132 ? 6.137 -12.680 -41.932 1.00 72.75 132 ALA A N 1
ATOM 964 C CA . ALA A 1 132 ? 5.962 -11.452 -41.171 1.00 72.75 132 ALA A CA 1
ATOM 965 C C . ALA A 1 132 ? 4.511 -11.340 -40.679 1.00 72.75 132 ALA A C 1
ATOM 967 O O . ALA A 1 132 ? 3.579 -11.411 -41.483 1.00 72.75 132 ALA A O 1
ATOM 968 N N . ILE A 1 133 ? 4.331 -11.144 -39.373 1.00 72.56 133 ILE A N 1
ATOM 969 C CA . ILE A 1 133 ? 3.018 -10.888 -38.781 1.00 72.56 133 ILE A CA 1
ATOM 970 C C . ILE A 1 133 ? 2.540 -9.515 -39.279 1.00 72.56 133 ILE A C 1
ATOM 972 O O . ILE A 1 133 ? 3.300 -8.549 -39.155 1.00 72.56 133 ILE A O 1
ATOM 976 N N . PRO A 1 134 ? 1.322 -9.414 -39.847 1.00 71.44 134 PRO A N 1
ATOM 977 C CA . PRO A 1 134 ? 0.783 -8.141 -40.301 1.00 71.44 134 PRO A CA 1
ATOM 978 C C . PRO A 1 134 ? 0.544 -7.225 -39.100 1.00 71.44 134 PRO A C 1
ATOM 980 O O . PRO A 1 134 ? -0.061 -7.644 -38.110 1.00 71.44 134 PRO A O 1
ATOM 983 N N . ASP A 1 135 ? 1.011 -5.984 -39.183 1.00 70.62 135 ASP A N 1
ATOM 984 C CA . ASP A 1 135 ? 0.904 -5.015 -38.098 1.00 70.62 135 ASP A CA 1
ATOM 985 C C . ASP A 1 135 ? 0.166 -3.731 -38.504 1.00 70.62 135 ASP A C 1
ATOM 987 O O . ASP A 1 135 ? -0.147 -3.475 -39.666 1.00 70.62 135 ASP A O 1
ATOM 991 N N . GLU A 1 136 ? -0.137 -2.904 -37.506 1.00 73.56 136 GLU A N 1
ATOM 992 C CA . GLU A 1 136 ? -0.887 -1.656 -37.673 1.00 73.56 136 GLU A CA 1
ATOM 993 C C . GLU A 1 136 ? -0.145 -0.604 -38.530 1.00 73.56 136 GLU A C 1
ATOM 995 O O . GLU A 1 136 ? -0.765 0.331 -39.037 1.00 73.56 136 GLU A O 1
ATOM 1000 N N . PHE A 1 137 ? 1.169 -0.762 -38.733 1.00 74.75 137 PHE A N 1
ATOM 1001 C CA . PHE A 1 137 ? 2.045 0.197 -39.415 1.00 74.75 137 PHE A CA 1
ATOM 1002 C C . PHE A 1 137 ? 2.409 -0.220 -40.846 1.00 74.75 137 PHE A C 1
ATOM 1004 O O . PHE A 1 137 ? 3.132 0.508 -41.528 1.00 74.75 137 PHE A O 1
ATOM 1011 N N . ASP A 1 138 ? 1.902 -1.355 -41.337 1.00 73.50 138 ASP A N 1
ATOM 1012 C CA . ASP A 1 138 ? 2.173 -1.869 -42.687 1.00 73.50 138 ASP A CA 1
ATOM 1013 C C . ASP A 1 138 ? 1.675 -0.959 -43.823 1.00 73.50 138 ASP A C 1
ATOM 1015 O O . ASP A 1 138 ? 2.143 -1.071 -44.955 1.00 73.50 138 ASP A O 1
ATOM 1019 N N . ASN A 1 139 ? 0.774 -0.018 -43.525 1.00 74.56 139 ASN A N 1
ATOM 1020 C CA . ASN A 1 139 ? 0.259 0.958 -44.491 1.00 74.56 139 ASN A CA 1
ATOM 1021 C C . ASN A 1 139 ? 1.086 2.260 -44.564 1.00 74.56 139 ASN A C 1
ATOM 1023 O O . ASN A 1 139 ? 0.816 3.108 -45.417 1.00 74.56 139 ASN A O 1
ATOM 1027 N N . ASP A 1 140 ? 2.067 2.454 -43.676 1.00 76.12 140 ASP A N 1
ATOM 1028 C CA . ASP A 1 140 ? 2.921 3.643 -43.661 1.00 76.12 140 ASP A CA 1
ATOM 1029 C C . ASP A 1 140 ? 4.109 3.515 -44.632 1.00 76.12 140 ASP A C 1
ATOM 1031 O O . ASP A 1 140 ? 4.508 2.431 -45.054 1.00 76.12 140 ASP A O 1
ATOM 1035 N N . ALA A 1 141 ? 4.743 4.645 -44.968 1.00 79.94 141 ALA A N 1
ATOM 1036 C CA . ALA A 1 141 ? 5.992 4.625 -45.729 1.00 79.94 141 ALA A CA 1
ATOM 1037 C C . ALA A 1 141 ? 7.074 3.803 -44.987 1.00 79.94 141 ALA A C 1
ATOM 1039 O O . ALA A 1 141 ? 7.213 3.953 -43.770 1.00 79.94 141 ALA A O 1
ATOM 1040 N N . PRO A 1 142 ? 7.918 3.025 -45.691 1.00 76.06 142 PRO A N 1
ATOM 1041 C CA . PRO A 1 142 ? 8.764 1.982 -45.089 1.00 76.06 142 PRO A CA 1
ATOM 1042 C C . PRO A 1 142 ? 9.748 2.493 -44.024 1.00 76.06 142 PRO A C 1
ATOM 1044 O O . PRO A 1 142 ? 10.068 1.796 -43.064 1.00 76.06 142 PRO A O 1
ATOM 1047 N N . VAL A 1 143 ? 10.210 3.740 -44.151 1.00 78.94 143 VAL A N 1
ATOM 1048 C CA . VAL A 1 143 ? 11.090 4.379 -43.156 1.00 78.94 143 VAL A CA 1
ATOM 1049 C C . VAL A 1 143 ? 10.310 4.823 -41.912 1.00 78.94 143 VAL A C 1
ATOM 1051 O O . VAL A 1 143 ? 10.797 4.705 -40.789 1.00 78.94 143 VAL A O 1
ATOM 1054 N N . ILE A 1 144 ? 9.086 5.323 -42.100 1.00 78.69 144 ILE A N 1
ATOM 1055 C CA . ILE A 1 144 ? 8.211 5.778 -41.010 1.00 78.69 144 ILE A CA 1
ATOM 1056 C C . ILE A 1 144 ? 7.712 4.571 -40.209 1.00 78.69 144 ILE A C 1
ATOM 1058 O O . ILE A 1 144 ? 7.699 4.622 -38.980 1.00 78.69 144 ILE A O 1
ATOM 1062 N N . GLN A 1 145 ? 7.384 3.481 -40.901 1.00 83.69 145 GLN A N 1
ATOM 1063 C CA . GLN A 1 145 ? 6.986 2.196 -40.335 1.00 83.69 145 GLN A CA 1
ATOM 1064 C C . GLN A 1 145 ? 8.043 1.656 -39.356 1.00 83.69 145 GLN A C 1
ATOM 1066 O O . GLN A 1 145 ? 7.735 1.416 -38.190 1.00 83.69 145 GLN A O 1
ATOM 1071 N N . GLN A 1 146 ? 9.312 1.552 -39.773 1.00 83.19 146 GLN A N 1
ATOM 1072 C CA . GLN A 1 146 ? 10.398 1.059 -38.908 1.00 83.19 146 GLN A CA 1
ATOM 1073 C C . GLN A 1 146 ? 10.639 1.951 -37.67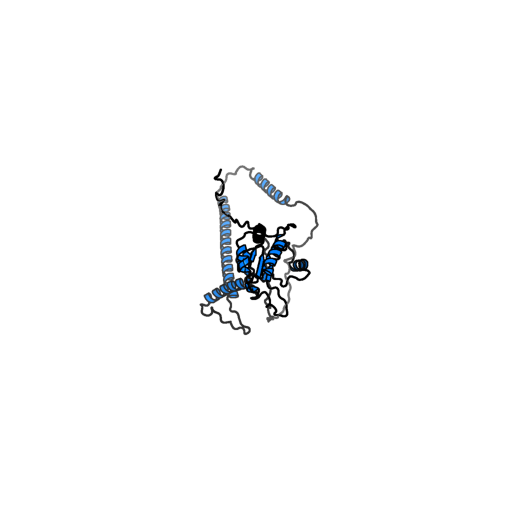9 1.00 83.19 146 GLN A C 1
ATOM 1075 O O . GLN A 1 146 ? 10.878 1.448 -36.576 1.00 83.19 146 GLN A O 1
ATOM 1080 N N . LEU A 1 147 ? 10.542 3.275 -37.839 1.00 83.25 147 LEU A N 1
ATOM 1081 C CA . LEU A 1 147 ? 10.716 4.214 -36.733 1.00 83.25 147 LEU A CA 1
ATOM 1082 C C . LEU A 1 147 ? 9.560 4.129 -35.726 1.00 83.25 147 LEU A C 1
ATOM 1084 O O . LEU A 1 147 ? 9.810 4.058 -34.523 1.00 83.25 147 LEU A O 1
ATOM 1088 N N . ARG A 1 148 ? 8.304 4.091 -36.197 1.00 82.31 148 ARG A N 1
ATOM 1089 C CA . ARG A 1 148 ? 7.123 3.942 -35.329 1.00 82.31 148 ARG A CA 1
ATOM 1090 C C . ARG A 1 148 ? 7.131 2.611 -34.588 1.00 82.31 148 ARG A C 1
ATOM 1092 O O . ARG A 1 148 ? 6.885 2.610 -33.387 1.00 82.31 148 ARG A O 1
ATOM 1099 N N . ARG A 1 149 ? 7.495 1.512 -35.258 1.00 85.50 149 ARG A N 1
ATOM 1100 C CA . ARG A 1 149 ? 7.677 0.194 -34.623 1.00 85.50 149 ARG A CA 1
ATOM 1101 C C . ARG A 1 149 ? 8.706 0.231 -33.512 1.00 85.50 149 ARG A C 1
ATOM 1103 O O . ARG A 1 149 ? 8.431 -0.237 -32.417 1.00 85.50 149 ARG A O 1
ATOM 1110 N N . THR A 1 150 ? 9.856 0.849 -33.770 1.00 83.75 150 THR A N 1
ATOM 1111 C CA . THR A 1 150 ? 10.913 0.991 -32.765 1.00 83.75 150 THR A CA 1
ATOM 1112 C C . THR A 1 150 ? 10.414 1.795 -31.561 1.00 83.75 150 THR A C 1
ATOM 1114 O O . THR A 1 150 ? 10.598 1.377 -30.422 1.00 83.75 150 THR A O 1
ATOM 1117 N N . LEU A 1 151 ? 9.729 2.922 -31.788 1.00 84.19 151 LEU A N 1
ATOM 1118 C CA . LEU A 1 151 ? 9.159 3.737 -30.709 1.00 84.19 151 LEU A CA 1
ATOM 1119 C C . LEU A 1 151 ? 8.082 2.987 -29.912 1.00 84.19 151 LEU A C 1
ATOM 1121 O O . LEU A 1 151 ? 8.095 3.048 -28.683 1.00 84.19 151 LEU A O 1
ATOM 1125 N N . LYS A 1 152 ? 7.200 2.240 -30.588 1.00 82.31 152 LYS A N 1
ATOM 1126 C CA . LYS A 1 152 ? 6.201 1.382 -29.942 1.00 82.31 152 LYS A CA 1
ATOM 1127 C C . LYS A 1 152 ? 6.865 0.262 -29.147 1.00 82.31 152 LYS A C 1
ATOM 1129 O O . LYS A 1 152 ? 6.490 0.059 -28.006 1.00 82.31 152 LYS A O 1
ATOM 1134 N N . TYR A 1 153 ? 7.897 -0.392 -29.678 1.00 79.94 153 TYR A N 1
ATOM 1135 C CA . TYR A 1 153 ? 8.664 -1.407 -28.953 1.00 79.94 153 TYR A CA 1
ATOM 1136 C C . TYR A 1 153 ? 9.222 -0.849 -27.642 1.00 79.94 153 TYR A C 1
ATOM 1138 O O . TYR A 1 153 ? 9.097 -1.485 -26.602 1.00 79.94 153 TYR A O 1
ATOM 1146 N N . PHE A 1 154 ? 9.792 0.361 -27.652 1.00 78.25 154 PHE A N 1
ATOM 1147 C CA . PHE A 1 154 ? 10.253 1.000 -26.416 1.00 78.25 154 PHE A CA 1
ATOM 1148 C C . PHE A 1 154 ? 9.111 1.329 -25.459 1.00 78.25 154 PHE A C 1
ATOM 1150 O O . PHE A 1 154 ? 9.273 1.171 -24.250 1.00 78.25 154 PHE A O 1
ATOM 1157 N N . GLN A 1 155 ? 7.974 1.783 -25.980 1.00 75.62 155 GLN A N 1
ATOM 1158 C CA . GLN A 1 155 ? 6.794 2.077 -25.178 1.00 75.62 155 GLN A CA 1
ATOM 1159 C C . GLN A 1 155 ? 6.215 0.806 -24.537 1.00 75.62 155 GLN A C 1
ATOM 1161 O O . GLN A 1 155 ? 5.998 0.787 -23.328 1.00 75.62 155 GLN A O 1
ATOM 1166 N N . ASP A 1 156 ? 6.054 -0.263 -25.313 1.00 73.69 156 ASP A N 1
ATOM 1167 C CA . ASP A 1 156 ? 5.533 -1.561 -24.884 1.00 73.69 156 ASP A CA 1
ATOM 1168 C C . ASP A 1 156 ? 6.517 -2.270 -23.944 1.00 73.69 156 ASP A C 1
ATOM 1170 O O . ASP A 1 156 ? 6.110 -2.822 -22.929 1.00 73.69 156 ASP A O 1
ATOM 1174 N N . TYR A 1 157 ? 7.826 -2.198 -24.206 1.00 68.00 157 TYR A N 1
ATOM 1175 C CA . TYR A 1 157 ? 8.862 -2.723 -23.310 1.00 68.00 157 TYR A CA 1
ATOM 1176 C C . TYR A 1 157 ? 8.871 -1.984 -21.970 1.00 68.00 157 TYR A C 1
ATOM 1178 O O . TYR A 1 157 ? 8.964 -2.601 -20.908 1.00 68.00 157 TYR A O 1
ATOM 1186 N N . ARG A 1 158 ? 8.724 -0.652 -21.999 1.00 69.31 158 ARG A N 1
ATOM 1187 C CA . ARG A 1 158 ? 8.568 0.143 -20.778 1.00 69.31 158 ARG A CA 1
ATOM 1188 C C . ARG A 1 158 ? 7.307 -0.278 -20.024 1.00 69.31 158 ARG A C 1
ATOM 1190 O O . ARG A 1 158 ? 7.362 -0.401 -18.806 1.00 69.31 158 ARG A O 1
ATOM 1197 N N . GLN A 1 159 ? 6.209 -0.525 -20.735 1.00 63.81 159 GLN A N 1
ATOM 1198 C CA . GLN A 1 159 ? 4.955 -0.981 -20.147 1.00 63.81 159 GLN A CA 1
ATOM 1199 C C . GLN A 1 159 ? 5.097 -2.381 -19.537 1.00 63.81 159 GLN A C 1
ATOM 1201 O O . GLN A 1 159 ? 4.691 -2.574 -18.403 1.00 63.81 159 GLN A O 1
ATOM 1206 N N . MET A 1 160 ? 5.761 -3.320 -20.215 1.00 62.28 160 MET A N 1
ATOM 1207 C CA . MET A 1 160 ? 6.017 -4.680 -19.723 1.00 62.28 160 MET A CA 1
ATOM 1208 C C . MET A 1 160 ? 6.880 -4.701 -18.454 1.00 62.28 160 MET A C 1
ATOM 1210 O O . MET A 1 160 ? 6.675 -5.546 -17.591 1.00 62.28 160 MET A O 1
ATOM 1214 N N . ILE A 1 161 ? 7.842 -3.783 -18.321 1.00 65.44 161 ILE A N 1
ATOM 1215 C CA . ILE A 1 161 ? 8.641 -3.654 -17.090 1.00 65.44 161 ILE A CA 1
ATOM 1216 C C . ILE A 1 161 ? 7.814 -3.058 -15.941 1.00 65.44 161 ILE A C 1
ATOM 1218 O O . ILE A 1 161 ? 8.078 -3.345 -14.775 1.00 65.44 161 ILE A O 1
ATOM 1222 N N . ILE A 1 162 ? 6.855 -2.187 -16.256 1.00 64.50 162 ILE A N 1
ATOM 1223 C CA . ILE A 1 162 ? 6.076 -1.427 -15.270 1.00 64.50 162 ILE A CA 1
ATOM 1224 C C . ILE A 1 162 ? 4.818 -2.180 -14.815 1.00 64.50 162 ILE A C 1
ATOM 1226 O O . ILE A 1 162 ? 4.381 -2.023 -13.671 1.00 64.50 162 ILE A O 1
ATOM 1230 N N . GLU A 1 163 ? 4.213 -2.951 -15.711 1.00 61.50 163 GLU A N 1
ATOM 1231 C CA . GLU A 1 163 ? 2.929 -3.607 -15.519 1.00 61.50 163 GLU A CA 1
ATOM 1232 C C . GLU A 1 163 ? 3.132 -5.016 -14.944 1.00 61.50 163 GLU A C 1
ATOM 1234 O O . GLU A 1 163 ? 3.837 -5.826 -15.549 1.00 61.50 163 GLU A O 1
ATOM 1239 N N . PRO A 1 164 ? 2.543 -5.335 -13.777 1.00 58.62 164 PRO A N 1
ATOM 1240 C CA . PRO A 1 164 ? 2.687 -6.653 -13.178 1.00 58.62 164 PRO A CA 1
ATOM 1241 C C . PRO A 1 164 ? 2.135 -7.722 -14.126 1.00 58.62 164 PRO A C 1
ATOM 1243 O O . PRO A 1 164 ? 1.031 -7.602 -14.656 1.00 58.62 164 PRO A O 1
ATOM 1246 N N . THR A 1 165 ? 2.897 -8.801 -14.309 1.00 55.41 165 THR A N 1
ATOM 1247 C CA . THR A 1 165 ? 2.665 -9.865 -15.304 1.00 55.41 165 THR A CA 1
ATOM 1248 C C . THR A 1 165 ? 1.330 -10.609 -15.140 1.00 55.41 165 THR A C 1
ATOM 1250 O O . THR A 1 165 ? 0.944 -11.371 -16.024 1.00 55.41 165 THR A O 1
ATOM 1253 N N . SER A 1 166 ? 0.609 -10.414 -14.026 1.00 65.38 166 SER A N 1
ATOM 1254 C CA . SER A 1 166 ? -0.673 -11.073 -13.764 1.00 65.38 166 SER A CA 1
ATOM 1255 C C . SER A 1 166 ? -1.812 -10.072 -13.531 1.00 65.38 166 SER A C 1
ATOM 1257 O O . SER A 1 166 ? -1.707 -9.243 -12.624 1.00 65.38 166 SER A O 1
ATOM 1259 N N . PRO A 1 167 ? -2.949 -10.196 -14.249 1.00 73.69 167 PRO A N 1
ATOM 1260 C CA . PRO A 1 167 ? -4.138 -9.376 -14.004 1.00 73.69 167 PRO A CA 1
ATOM 1261 C C . PRO A 1 167 ? -4.810 -9.686 -12.656 1.00 73.69 167 PRO A C 1
ATOM 1263 O O . PRO A 1 167 ? -5.558 -8.862 -12.134 1.00 73.69 167 PRO A O 1
ATOM 1266 N N . LYS A 1 168 ? -4.556 -10.873 -12.087 1.00 85.88 168 LYS A N 1
ATOM 1267 C CA . LYS A 1 168 ? -5.049 -11.302 -10.774 1.00 85.88 168 LYS A CA 1
ATOM 1268 C C . LYS A 1 168 ? -3.881 -11.793 -9.922 1.00 85.88 168 LYS A C 1
ATOM 1270 O O . LYS A 1 168 ? -3.216 -12.766 -10.272 1.00 85.88 168 LYS A O 1
ATOM 1275 N N . LEU A 1 169 ? -3.641 -11.135 -8.798 1.00 88.31 169 LEU A N 1
ATOM 1276 C CA . LEU A 1 169 ? -2.574 -11.460 -7.854 1.00 88.31 169 LEU A CA 1
ATOM 1277 C C . LEU A 1 169 ? -2.957 -12.621 -6.937 1.00 88.31 169 LEU A C 1
ATOM 1279 O O . LEU A 1 169 ? -2.091 -13.398 -6.547 1.00 88.31 169 LEU A O 1
ATOM 1283 N N . LEU A 1 170 ? -4.245 -12.748 -6.599 1.00 91.50 170 LEU A N 1
ATOM 1284 C CA . LEU A 1 170 ? -4.746 -13.795 -5.709 1.00 91.50 170 LEU A CA 1
ATOM 1285 C C . LEU A 1 170 ? -5.734 -14.722 -6.434 1.00 91.50 170 LEU A C 1
ATOM 1287 O O . LEU A 1 170 ? -6.507 -14.265 -7.286 1.00 91.50 170 LEU A O 1
ATOM 1291 N N . PRO A 1 171 ? -5.774 -16.016 -6.064 1.00 89.88 171 PRO A N 1
ATOM 1292 C CA . PRO A 1 171 ? -6.780 -16.943 -6.570 1.00 89.88 171 PRO A CA 1
ATOM 1293 C C . PRO A 1 171 ? -8.184 -16.525 -6.124 1.00 89.88 171 PRO A C 1
ATOM 1295 O O . PRO A 1 171 ? -8.345 -15.760 -5.164 1.00 89.88 171 PRO A O 1
ATOM 1298 N N . ASP A 1 172 ? -9.202 -17.026 -6.823 1.00 88.44 172 ASP A N 1
ATOM 1299 C CA . ASP A 1 172 ? -10.600 -16.760 -6.483 1.00 88.44 172 ASP A CA 1
ATOM 1300 C C . ASP A 1 172 ? -10.917 -17.241 -5.052 1.00 88.44 172 ASP A C 1
ATOM 1302 O O . ASP A 1 172 ? -10.383 -18.265 -4.607 1.00 88.44 172 ASP A O 1
ATOM 1306 N N . PRO A 1 173 ? -11.773 -16.520 -4.307 1.00 83.69 173 PRO A N 1
ATOM 1307 C CA . PRO A 1 173 ? -12.204 -16.971 -2.995 1.00 83.69 173 PRO A CA 1
ATOM 1308 C C . PRO A 1 173 ? -12.931 -18.323 -3.109 1.00 83.69 173 PRO A C 1
ATOM 1310 O O . PRO A 1 173 ? -13.882 -18.487 -3.872 1.00 83.69 173 PRO A O 1
ATOM 1313 N N . LEU A 1 174 ? -12.482 -19.296 -2.314 1.00 84.44 174 LEU A N 1
ATOM 1314 C CA . LEU A 1 174 ? -13.192 -20.545 -2.024 1.00 84.44 174 LEU A CA 1
ATOM 1315 C C . LEU A 1 174 ? -14.636 -20.289 -1.564 1.00 84.44 174 LEU A C 1
ATOM 1317 O O . LEU A 1 174 ? -14.913 -19.347 -0.825 1.00 84.44 174 LEU A O 1
ATOM 1321 N N . ARG A 1 175 ? -15.545 -21.168 -1.985 1.00 78.94 175 ARG A N 1
ATOM 1322 C CA . ARG A 1 175 ? -16.949 -21.172 -1.558 1.00 78.94 175 ARG A CA 1
ATOM 1323 C C . ARG A 1 175 ? -17.130 -22.059 -0.324 1.00 78.94 175 ARG A C 1
ATOM 1325 O O . ARG A 1 175 ? -16.261 -22.878 -0.013 1.00 78.94 175 ARG A O 1
ATOM 1332 N N . GLU A 1 176 ? -18.270 -21.922 0.349 1.00 75.81 176 GLU A N 1
ATOM 1333 C CA . GLU A 1 176 ? -18.693 -22.851 1.404 1.00 75.81 176 GLU A CA 1
ATOM 1334 C C . GLU A 1 176 ? -18.542 -24.304 0.915 1.00 75.81 176 GLU A C 1
ATOM 1336 O O . GLU A 1 176 ? -18.915 -24.605 -0.225 1.00 75.81 176 GLU A O 1
ATOM 1341 N N . PRO A 1 177 ? -17.926 -25.199 1.711 1.00 82.12 177 PRO A N 1
ATOM 1342 C CA . PRO A 1 177 ? -17.890 -25.212 3.180 1.00 82.12 177 PRO A CA 1
ATOM 1343 C C . PRO A 1 177 ? -16.666 -24.546 3.842 1.00 82.12 177 PRO A C 1
ATOM 1345 O O . PRO A 1 177 ? -16.509 -24.644 5.058 1.00 82.12 177 PRO A O 1
ATOM 1348 N N . TYR A 1 178 ? -15.775 -23.902 3.083 1.00 79.25 178 TYR A N 1
ATOM 1349 C CA . TYR A 1 178 ? -14.569 -23.285 3.646 1.00 79.25 178 TYR A CA 1
ATOM 1350 C C . TYR A 1 178 ? -14.869 -21.905 4.244 1.00 79.25 178 TYR A C 1
ATOM 1352 O O . TYR A 1 178 ? -15.384 -21.027 3.556 1.00 79.25 178 TYR A O 1
ATOM 1360 N N . TYR A 1 179 ? -14.515 -21.702 5.517 1.00 79.25 179 TYR A N 1
ATOM 1361 C CA . TYR A 1 179 ? -14.648 -20.405 6.182 1.00 79.25 179 TYR A CA 1
ATOM 1362 C C . TYR A 1 179 ? -13.613 -19.412 5.642 1.00 79.25 179 TYR A C 1
ATOM 1364 O O . TYR A 1 179 ? -12.416 -19.711 5.625 1.00 79.25 179 TYR A O 1
ATOM 1372 N N . GLN A 1 180 ? -14.065 -18.223 5.240 1.00 81.12 180 GLN A N 1
ATOM 1373 C CA . GLN A 1 180 ? -13.191 -17.121 4.851 1.00 81.12 180 GLN A CA 1
ATOM 1374 C C . GLN A 1 180 ? -13.375 -15.907 5.749 1.00 81.12 180 GLN A C 1
ATOM 1376 O O . GLN A 1 180 ? -14.505 -15.594 6.128 1.00 81.12 180 GLN A O 1
ATOM 1381 N N . PRO A 1 181 ? -12.284 -15.184 6.049 1.00 87.75 181 PRO A N 1
ATOM 1382 C CA . PRO A 1 181 ? -12.384 -13.887 6.690 1.00 87.75 181 PRO A CA 1
ATOM 1383 C C . PRO A 1 181 ? -13.259 -12.929 5.861 1.00 87.75 181 PRO A C 1
ATOM 1385 O O . PRO A 1 181 ? -13.087 -12.852 4.644 1.00 87.75 181 PRO A O 1
ATOM 1388 N N . PRO A 1 182 ? -14.164 -12.166 6.500 1.00 88.19 182 PRO A N 1
ATOM 1389 C CA . PRO A 1 182 ? -15.053 -11.235 5.799 1.00 88.19 182 PRO A CA 1
ATOM 1390 C C . PRO A 1 182 ? -14.327 -10.015 5.211 1.00 88.19 182 PRO A C 1
ATOM 1392 O O . PRO A 1 182 ? -14.862 -9.355 4.324 1.00 88.19 182 PRO A O 1
ATOM 1395 N N . TYR A 1 183 ? -13.118 -9.717 5.694 1.00 93.75 183 TYR A N 1
ATOM 1396 C CA . TYR A 1 183 ? -12.281 -8.613 5.228 1.00 93.75 183 TYR A CA 1
ATOM 1397 C C . TYR A 1 183 ? -10.896 -9.125 4.844 1.00 93.75 183 TYR A C 1
ATOM 1399 O O . TYR A 1 183 ? -10.388 -10.084 5.428 1.00 93.75 183 TYR A O 1
ATOM 1407 N N . THR A 1 184 ? -10.268 -8.454 3.881 1.00 95.06 184 THR A N 1
ATOM 1408 C CA . THR A 1 184 ? -8.878 -8.695 3.486 1.00 95.06 184 THR A CA 1
ATOM 1409 C C . THR A 1 184 ? -8.006 -7.551 3.991 1.00 95.06 184 THR A C 1
ATOM 1411 O O . THR A 1 184 ? -8.240 -6.393 3.652 1.00 95.06 184 THR A O 1
ATOM 1414 N N . LEU A 1 185 ? -6.982 -7.881 4.775 1.00 95.44 185 LEU A N 1
ATOM 1415 C CA . LEU A 1 185 ? -5.967 -6.934 5.225 1.00 95.44 185 LEU A CA 1
ATOM 1416 C C . LEU A 1 185 ? -4.696 -7.117 4.392 1.00 95.44 185 LEU A C 1
ATOM 1418 O O . LEU A 1 185 ? -4.149 -8.217 4.326 1.00 95.44 185 LEU A O 1
ATOM 1422 N N . VAL A 1 186 ? -4.223 -6.036 3.780 1.00 95.19 186 VAL A N 1
ATOM 1423 C CA . VAL A 1 186 ? -2.935 -5.970 3.088 1.00 95.19 186 VAL A CA 1
ATOM 1424 C C . VAL A 1 186 ? -2.006 -5.125 3.941 1.00 95.19 186 VAL A C 1
ATOM 1426 O O . VAL A 1 186 ? -2.203 -3.921 4.060 1.00 95.19 186 VAL A O 1
ATOM 1429 N N . LEU A 1 187 ? -1.007 -5.755 4.546 1.00 93.69 187 LEU A N 1
ATOM 1430 C CA . LEU A 1 187 ? -0.095 -5.108 5.483 1.00 93.69 187 LEU A CA 1
ATOM 1431 C C . LEU A 1 187 ? 1.304 -5.029 4.871 1.00 93.69 187 LEU A C 1
ATOM 1433 O O . LEU A 1 187 ? 1.832 -6.045 4.417 1.00 93.69 187 LEU A O 1
ATOM 1437 N N . GLU A 1 188 ? 1.895 -3.834 4.838 1.00 91.50 188 GLU A N 1
ATOM 1438 C CA . GLU A 1 188 ? 3.315 -3.692 4.513 1.00 91.50 188 GLU A CA 1
ATOM 1439 C C . GLU A 1 188 ? 4.170 -4.354 5.597 1.00 91.50 188 GLU A C 1
ATOM 1441 O O . GLU A 1 188 ? 3.890 -4.244 6.788 1.00 91.50 188 GLU A O 1
ATOM 1446 N N . LEU A 1 189 ? 5.211 -5.072 5.182 1.00 86.31 189 LEU A N 1
ATOM 1447 C CA . LEU A 1 189 ? 6.104 -5.754 6.113 1.00 86.31 189 LEU A CA 1
ATOM 1448 C C . LEU A 1 189 ? 7.181 -4.801 6.646 1.00 86.31 189 LEU A C 1
ATOM 1450 O O . LEU A 1 189 ? 7.395 -4.693 7.852 1.00 86.31 189 LEU A O 1
ATOM 1454 N N . THR A 1 190 ? 7.875 -4.118 5.738 1.00 82.50 190 THR A N 1
ATOM 1455 C CA . THR A 1 190 ? 8.967 -3.201 6.072 1.00 82.50 190 THR A CA 1
ATOM 1456 C C . THR A 1 190 ? 8.416 -1.871 6.580 1.00 82.50 190 THR A C 1
ATOM 1458 O O . THR A 1 190 ? 7.385 -1.406 6.118 1.00 82.50 190 THR A O 1
ATOM 1461 N N . ASP A 1 191 ? 9.097 -1.249 7.535 1.00 81.56 191 ASP A N 1
ATOM 1462 C CA . ASP A 1 191 ? 8.732 0.011 8.198 1.00 81.56 191 ASP A CA 1
ATOM 1463 C C . ASP A 1 191 ? 7.461 -0.043 9.081 1.00 81.56 191 ASP A C 1
ATOM 1465 O O . ASP A 1 191 ? 7.356 0.765 10.003 1.00 81.56 191 ASP A O 1
ATOM 1469 N N . VAL A 1 192 ? 6.547 -1.003 8.866 1.00 81.25 192 VAL A N 1
ATOM 1470 C CA . VAL A 1 192 ? 5.361 -1.247 9.717 1.00 81.25 192 VAL A CA 1
ATOM 1471 C C . VAL A 1 192 ? 5.616 -2.348 10.749 1.00 81.25 192 VAL A C 1
ATOM 1473 O O . VAL A 1 192 ? 5.477 -2.114 11.944 1.00 81.25 192 VAL A O 1
ATOM 1476 N N . LEU A 1 193 ? 5.971 -3.561 10.308 1.00 82.12 193 LEU A N 1
ATOM 1477 C CA . LEU A 1 193 ? 6.239 -4.687 11.215 1.00 82.12 193 LEU A CA 1
ATOM 1478 C C . LEU A 1 193 ? 7.718 -4.801 11.583 1.00 82.12 193 LEU A C 1
ATOM 1480 O O . LEU A 1 193 ? 8.057 -5.399 12.601 1.00 82.12 193 LEU A O 1
ATOM 1484 N N . LEU A 1 194 ? 8.600 -4.293 10.722 1.00 80.62 194 LEU A N 1
ATOM 1485 C CA . LEU A 1 194 ? 10.036 -4.522 10.804 1.00 80.62 194 LEU A CA 1
ATOM 1486 C C . LEU A 1 194 ? 10.817 -3.281 10.427 1.00 80.62 194 LEU A C 1
ATOM 1488 O O . LEU A 1 194 ? 10.519 -2.626 9.431 1.00 80.62 194 LEU A O 1
ATOM 1492 N N . HIS A 1 195 ? 11.898 -3.028 11.151 1.00 76.25 195 HIS A N 1
ATOM 1493 C CA . HIS A 1 195 ? 12.876 -2.041 10.730 1.00 76.25 195 HIS A CA 1
ATOM 1494 C C . HIS A 1 195 ? 13.633 -2.570 9.493 1.00 76.25 195 HIS A C 1
ATOM 1496 O O . HIS A 1 195 ? 13.944 -3.765 9.444 1.00 76.25 195 HIS A O 1
ATOM 1502 N N . PRO A 1 196 ? 13.932 -1.729 8.484 1.00 65.31 196 PRO A N 1
ATOM 1503 C CA . PRO A 1 196 ? 14.659 -2.138 7.287 1.00 65.31 196 PRO A CA 1
ATOM 1504 C C . PRO A 1 196 ? 16.111 -2.498 7.626 1.00 65.31 196 PRO A C 1
ATOM 1506 O O . PRO A 1 196 ? 17.021 -1.685 7.501 1.00 65.31 196 PRO A O 1
ATOM 1509 N N . GLU A 1 197 ? 16.333 -3.739 8.043 1.00 60.59 197 GLU A N 1
ATOM 1510 C CA . GLU A 1 197 ? 17.639 -4.391 8.035 1.00 60.59 197 GLU A CA 1
ATOM 1511 C C . GLU A 1 197 ? 17.802 -5.168 6.722 1.00 60.59 197 GLU A C 1
ATOM 1513 O O . GLU A 1 197 ? 16.837 -5.686 6.162 1.00 60.59 197 GLU A O 1
ATOM 1518 N N . TRP A 1 198 ? 19.036 -5.273 6.228 1.00 55.06 198 TRP A N 1
ATOM 1519 C CA . TRP A 1 198 ? 19.453 -5.842 4.929 1.00 55.06 198 TRP A CA 1
ATOM 1520 C C . TRP A 1 198 ? 19.227 -7.365 4.784 1.00 55.06 198 TRP A C 1
ATOM 1522 O O . TRP A 1 198 ? 19.882 -8.043 3.991 1.00 55.06 198 TRP A O 1
ATOM 1532 N N . SER A 1 199 ? 18.287 -7.922 5.540 1.00 56.31 199 SER A N 1
ATOM 1533 C CA . SER A 1 199 ? 17.949 -9.339 5.562 1.00 56.31 199 SER A CA 1
ATOM 1534 C C . SER A 1 199 ? 17.014 -9.740 4.413 1.00 56.31 199 SER A C 1
ATOM 1536 O O . SER A 1 199 ? 16.168 -8.979 3.945 1.00 56.31 199 SER A O 1
ATOM 1538 N N . THR A 1 200 ? 17.189 -10.965 3.917 1.00 64.06 200 THR A N 1
ATOM 1539 C CA . THR A 1 200 ? 16.322 -11.556 2.891 1.00 64.06 200 THR A CA 1
ATOM 1540 C C . THR A 1 200 ? 14.910 -11.760 3.458 1.00 64.06 200 THR A C 1
ATOM 1542 O O . THR A 1 200 ? 14.761 -12.320 4.540 1.00 64.06 200 THR A O 1
ATOM 1545 N N . ALA A 1 201 ? 13.871 -11.346 2.724 1.00 67.69 201 ALA A N 1
ATOM 1546 C CA . ALA A 1 201 ? 12.494 -11.297 3.234 1.00 67.69 201 ALA A CA 1
ATOM 1547 C C . ALA A 1 201 ? 11.910 -12.663 3.656 1.00 67.69 201 ALA A C 1
ATOM 1549 O O . ALA A 1 201 ? 11.122 -12.724 4.592 1.00 67.69 201 ALA A O 1
ATOM 1550 N N . TYR A 1 202 ? 12.292 -13.766 3.001 1.00 71.62 202 TYR A N 1
ATOM 1551 C CA . TYR A 1 202 ? 11.705 -15.091 3.261 1.00 71.62 202 TYR A CA 1
ATOM 1552 C C . TYR A 1 202 ? 11.993 -15.638 4.674 1.00 71.62 202 TYR A C 1
ATOM 1554 O O . TYR A 1 202 ? 11.030 -15.851 5.410 1.00 71.62 202 TYR A O 1
ATOM 1562 N N . PRO A 1 203 ? 13.265 -15.805 5.100 1.00 80.00 203 PRO A N 1
ATOM 1563 C CA . PRO A 1 203 ? 13.581 -16.258 6.459 1.00 80.00 203 PRO A CA 1
ATOM 1564 C C . PRO A 1 203 ? 12.978 -15.375 7.553 1.00 80.00 203 PRO A C 1
ATOM 1566 O O . PRO A 1 203 ? 12.655 -15.846 8.640 1.00 80.00 203 PRO A O 1
ATOM 1569 N N . LEU A 1 204 ? 12.832 -14.085 7.256 1.00 79.25 204 LEU A N 1
ATOM 1570 C CA . LEU A 1 204 ? 12.319 -13.104 8.191 1.00 79.25 204 LEU A CA 1
ATOM 1571 C C . LEU A 1 204 ? 10.808 -13.264 8.399 1.00 79.25 204 LEU A C 1
ATOM 1573 O O . LEU A 1 204 ? 10.361 -13.339 9.540 1.00 79.25 204 LEU A O 1
ATOM 1577 N N . ILE A 1 205 ? 10.031 -13.409 7.320 1.00 82.69 205 ILE A N 1
ATOM 1578 C CA . ILE A 1 205 ? 8.587 -13.676 7.412 1.00 82.69 205 ILE A CA 1
ATOM 1579 C C . ILE A 1 205 ? 8.330 -14.981 8.171 1.00 82.69 205 ILE A C 1
ATOM 1581 O O . ILE A 1 205 ? 7.474 -15.006 9.049 1.00 82.69 205 ILE A O 1
ATOM 1585 N N . ASP A 1 206 ? 9.097 -16.037 7.888 1.00 85.25 206 ASP A N 1
ATOM 1586 C CA . ASP A 1 206 ? 8.937 -17.330 8.569 1.00 85.25 206 ASP A CA 1
ATOM 1587 C C . ASP A 1 206 ? 9.245 -17.244 10.075 1.00 85.25 206 ASP A C 1
ATOM 1589 O O . ASP A 1 206 ? 8.676 -17.991 10.868 1.00 85.25 206 ASP A O 1
ATOM 1593 N N . SER A 1 207 ? 10.112 -16.311 10.487 1.00 85.81 207 SER A N 1
ATOM 1594 C CA . SER A 1 207 ? 10.400 -16.064 11.906 1.00 85.81 207 SER A CA 1
ATOM 1595 C C . SER A 1 207 ? 9.298 -15.283 12.631 1.00 85.81 207 SER A C 1
ATOM 1597 O O . SER A 1 207 ? 9.081 -15.499 13.822 1.00 85.81 207 SER A O 1
ATOM 1599 N N . ILE A 1 208 ? 8.597 -14.393 11.920 1.00 85.75 208 ILE A N 1
ATOM 1600 C CA . ILE A 1 208 ? 7.533 -13.539 12.474 1.00 85.75 208 ILE A CA 1
ATOM 1601 C C . ILE A 1 208 ? 6.211 -14.291 12.535 1.00 85.75 208 ILE A C 1
ATOM 1603 O O . ILE A 1 208 ? 5.442 -14.124 13.479 1.00 85.75 208 ILE A O 1
ATOM 1607 N N . ASP A 1 209 ? 5.954 -15.126 11.531 1.00 90.31 209 ASP A N 1
ATOM 1608 C CA . ASP A 1 209 ? 4.728 -15.899 11.403 1.00 90.31 209 ASP A CA 1
ATOM 1609 C C . ASP A 1 209 ? 5.009 -17.413 11.388 1.00 90.31 209 ASP A C 1
ATOM 1611 O O . ASP A 1 209 ? 4.772 -18.089 10.383 1.00 90.31 209 ASP A O 1
ATOM 1615 N N . PRO A 1 210 ? 5.493 -17.989 12.508 1.00 89.50 210 PRO A N 1
ATOM 1616 C CA . PRO A 1 210 ? 5.748 -19.425 12.598 1.00 89.50 210 PRO A CA 1
ATOM 1617 C C . PRO A 1 210 ? 4.457 -20.257 12.562 1.00 89.50 210 PRO A C 1
ATOM 1619 O O . PRO A 1 210 ? 4.506 -21.462 12.322 1.00 89.50 210 PRO A O 1
ATOM 1622 N N . GLN A 1 211 ? 3.303 -19.637 12.834 1.00 89.94 211 GLN A N 1
ATOM 1623 C CA . GLN A 1 211 ? 1.995 -20.298 12.851 1.00 89.94 211 GLN A CA 1
ATOM 1624 C C . GLN A 1 211 ? 1.260 -20.222 11.505 1.00 89.94 211 GLN A C 1
ATOM 1626 O O . GLN A 1 211 ? 0.297 -20.962 11.312 1.00 89.94 211 GLN A O 1
ATOM 1631 N N . GLY A 1 212 ? 1.718 -19.389 10.568 1.00 87.88 212 GLY A N 1
ATOM 1632 C CA . GLY A 1 212 ? 1.137 -19.283 9.231 1.00 87.88 212 GLY A CA 1
ATOM 1633 C C . GLY A 1 212 ? -0.197 -18.532 9.189 1.00 87.88 212 GLY A C 1
ATOM 1634 O O . GLY A 1 212 ? -1.103 -18.937 8.463 1.00 87.88 212 GLY A O 1
ATOM 1635 N N . PHE A 1 213 ? -0.344 -17.453 9.961 1.00 89.12 213 PHE A N 1
ATOM 1636 C CA . PHE A 1 213 ? -1.497 -16.553 9.884 1.00 89.12 213 PHE A CA 1
ATOM 1637 C C . PHE A 1 213 ? -1.573 -15.786 8.553 1.00 89.12 213 PHE A C 1
ATOM 1639 O O . PHE A 1 213 ? -2.666 -15.424 8.107 1.00 89.12 213 PHE A O 1
ATOM 1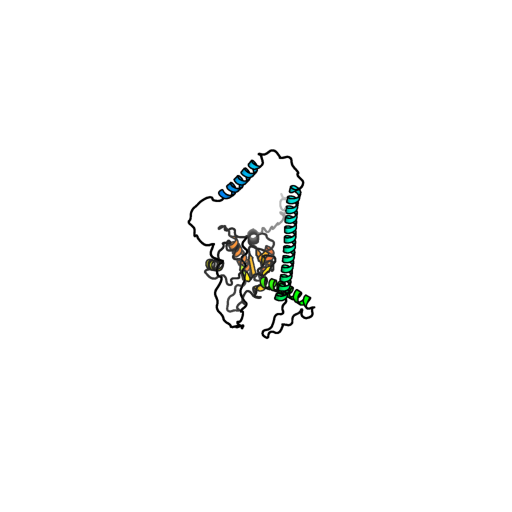646 N N . VAL A 1 214 ? -0.436 -15.530 7.900 1.00 90.69 214 VAL A N 1
ATOM 1647 C CA . VAL A 1 214 ? -0.368 -14.840 6.609 1.00 90.69 214 VAL A CA 1
ATOM 1648 C C . VAL A 1 214 ? -0.784 -15.793 5.488 1.00 90.69 214 VAL A C 1
ATOM 1650 O O . VAL A 1 214 ? -0.046 -16.699 5.108 1.00 90.69 214 VAL A O 1
ATOM 1653 N N . MET A 1 215 ? -1.960 -15.549 4.900 1.00 89.50 215 MET A N 1
ATOM 1654 C CA . MET A 1 215 ? -2.508 -16.396 3.830 1.00 89.50 215 MET A CA 1
ATOM 1655 C C . MET A 1 215 ? -1.743 -16.295 2.503 1.00 89.50 215 MET A C 1
ATOM 1657 O O . MET A 1 215 ? -1.581 -17.293 1.804 1.00 89.50 215 MET A O 1
ATOM 1661 N N . TYR A 1 216 ? -1.303 -15.090 2.130 1.00 90.94 216 TYR A N 1
ATOM 1662 C CA . TYR A 1 216 ? -0.630 -14.821 0.858 1.00 90.94 216 TYR A CA 1
ATOM 1663 C C . TYR A 1 216 ? 0.529 -13.850 1.067 1.00 90.94 216 TYR A C 1
ATOM 1665 O O . TYR A 1 216 ? 0.396 -12.865 1.790 1.00 90.94 216 TYR A O 1
ATOM 1673 N N . ARG A 1 217 ? 1.659 -14.115 0.404 1.00 90.31 217 ARG A N 1
ATOM 1674 C CA . ARG A 1 217 ? 2.868 -13.284 0.449 1.00 90.31 217 ARG A CA 1
ATOM 1675 C C . ARG A 1 217 ? 3.064 -12.643 -0.921 1.00 90.31 217 ARG A C 1
ATOM 1677 O O . ARG A 1 217 ? 3.324 -13.347 -1.894 1.00 90.31 217 ARG A O 1
ATOM 1684 N N . LEU A 1 218 ? 2.899 -11.326 -0.994 1.00 89.88 218 LEU A N 1
ATOM 1685 C CA . LEU A 1 218 ? 3.109 -10.540 -2.208 1.00 89.88 218 LEU A CA 1
ATOM 1686 C C . LEU A 1 218 ? 4.417 -9.759 -2.080 1.00 89.88 218 LEU A C 1
ATOM 1688 O O . LEU A 1 218 ? 4.735 -9.241 -1.013 1.00 89.88 218 LEU A O 1
ATOM 1692 N N . PHE A 1 219 ? 5.171 -9.686 -3.173 1.00 86.75 219 PHE A N 1
ATOM 1693 C CA . PHE A 1 219 ? 6.468 -9.011 -3.231 1.00 86.75 219 PHE A CA 1
ATOM 1694 C C . PHE A 1 219 ? 6.424 -7.841 -4.215 1.00 86.75 219 PHE A C 1
ATOM 1696 O O . PHE A 1 219 ? 5.385 -7.527 -4.792 1.00 86.75 219 PHE A O 1
ATOM 1703 N N . ARG A 1 220 ? 7.577 -7.205 -4.435 1.00 85.06 220 ARG A N 1
ATOM 1704 C CA . ARG A 1 220 ? 7.733 -6.040 -5.313 1.00 85.06 220 ARG A CA 1
ATOM 1705 C C . ARG A 1 220 ? 7.195 -6.266 -6.732 1.00 85.06 220 ARG A C 1
ATOM 1707 O O . ARG A 1 220 ? 6.625 -5.347 -7.308 1.00 85.06 220 ARG A O 1
ATOM 1714 N N . ASP A 1 221 ? 7.286 -7.490 -7.239 1.00 82.44 221 ASP A N 1
ATOM 1715 C CA . ASP A 1 221 ? 6.795 -7.885 -8.567 1.00 82.44 221 ASP A CA 1
ATOM 1716 C C . ASP A 1 221 ? 5.256 -7.831 -8.684 1.00 82.44 221 ASP A C 1
ATOM 1718 O O . ASP A 1 221 ? 4.714 -7.791 -9.783 1.00 82.44 221 ASP A O 1
ATOM 1722 N N . ALA A 1 222 ? 4.540 -7.802 -7.554 1.00 85.88 222 ALA A N 1
ATOM 1723 C CA . ALA A 1 222 ? 3.085 -7.659 -7.489 1.00 85.88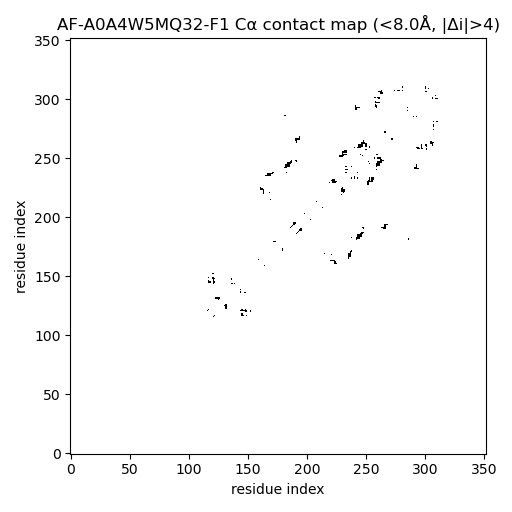 222 ALA A CA 1
ATOM 1724 C C . ALA A 1 222 ? 2.619 -6.189 -7.429 1.00 85.88 222 ALA A C 1
ATOM 1726 O O . ALA A 1 222 ? 1.431 -5.925 -7.254 1.00 85.88 222 ALA A O 1
ATOM 1727 N N . THR A 1 223 ? 3.540 -5.227 -7.540 1.00 87.50 223 THR A N 1
ATOM 1728 C CA . THR A 1 223 ? 3.245 -3.786 -7.489 1.00 87.50 223 THR A CA 1
ATOM 1729 C C . THR A 1 223 ? 3.439 -3.135 -8.857 1.00 87.50 223 THR A C 1
ATOM 1731 O O . THR A 1 223 ? 4.279 -3.568 -9.642 1.00 87.50 223 THR A O 1
ATOM 1734 N N . ARG A 1 224 ? 2.688 -2.066 -9.136 1.00 85.38 224 ARG A N 1
ATOM 1735 C CA . ARG A 1 224 ? 2.859 -1.226 -10.330 1.00 85.38 224 ARG A CA 1
ATOM 1736 C C . ARG A 1 224 ? 3.917 -0.163 -10.064 1.00 85.38 224 ARG A C 1
ATOM 1738 O O . ARG A 1 224 ? 3.852 0.523 -9.046 1.00 85.38 224 ARG A O 1
ATOM 1745 N N . TYR A 1 225 ? 4.873 0.012 -10.972 1.00 83.06 225 TYR A N 1
ATOM 1746 C CA . TYR A 1 225 ? 5.891 1.056 -10.823 1.00 83.06 225 TYR A CA 1
ATOM 1747 C C . TYR A 1 225 ? 5.472 2.354 -11.525 1.00 83.06 225 TYR A C 1
ATOM 1749 O O . TYR A 1 225 ? 5.556 2.471 -12.746 1.00 83.06 225 TYR A O 1
ATOM 1757 N N . MET A 1 226 ? 5.022 3.350 -10.763 1.00 80.88 226 MET A N 1
ATOM 1758 C CA . MET A 1 226 ? 4.487 4.607 -11.293 1.00 80.88 226 MET A CA 1
ATOM 1759 C C . MET A 1 226 ? 5.225 5.797 -10.685 1.00 80.88 226 MET A C 1
ATOM 1761 O O . MET A 1 226 ? 5.401 5.872 -9.475 1.00 80.88 226 MET A O 1
ATOM 1765 N N . GLU A 1 227 ? 5.685 6.721 -11.533 1.00 80.19 227 GLU A N 1
ATOM 1766 C CA . GLU A 1 227 ? 6.291 7.996 -11.102 1.00 80.19 227 GLU A CA 1
ATOM 1767 C C . GLU A 1 227 ? 7.422 7.848 -10.064 1.00 80.19 227 GLU A C 1
ATOM 1769 O O . GLU A 1 227 ? 7.573 8.659 -9.155 1.00 80.19 227 GLU A O 1
ATOM 1774 N N . GLY A 1 228 ? 8.228 6.789 -10.182 1.00 79.44 228 GLY A N 1
ATOM 1775 C CA . GLY A 1 228 ? 9.339 6.525 -9.264 1.00 79.44 228 GLY A CA 1
ATOM 1776 C C . GLY A 1 228 ? 8.976 5.702 -8.022 1.00 79.44 228 GLY A C 1
ATOM 1777 O O . GLY A 1 228 ? 9.878 5.301 -7.285 1.00 79.44 228 GLY A O 1
ATOM 1778 N N . HIS A 1 229 ? 7.693 5.398 -7.818 1.00 83.50 229 HIS A N 1
ATOM 1779 C CA . HIS A 1 229 ? 7.159 4.735 -6.631 1.00 83.50 229 HIS A CA 1
ATOM 1780 C C . HIS A 1 229 ? 6.515 3.385 -6.972 1.00 83.50 229 HIS A C 1
ATOM 1782 O O . HIS A 1 229 ? 6.046 3.155 -8.085 1.00 83.50 229 HIS A O 1
ATOM 1788 N N . HIS A 1 230 ? 6.500 2.474 -5.996 1.00 86.75 230 HIS A N 1
ATOM 1789 C CA . HIS A 1 230 ? 5.756 1.219 -6.095 1.00 86.75 230 HIS A CA 1
ATOM 1790 C C . HIS A 1 230 ? 4.353 1.423 -5.546 1.00 86.75 230 HIS A C 1
ATOM 1792 O O . HIS A 1 230 ? 4.198 1.786 -4.383 1.00 86.75 230 HIS A O 1
ATOM 1798 N N . VAL A 1 231 ? 3.355 1.165 -6.382 1.00 90.75 231 VAL A N 1
ATOM 1799 C CA . VAL A 1 231 ? 1.942 1.303 -6.052 1.00 90.75 231 VAL A CA 1
ATOM 1800 C C . VAL A 1 231 ? 1.300 -0.079 -5.996 1.00 90.75 231 VAL A C 1
ATOM 1802 O O . VAL A 1 231 ? 1.391 -0.882 -6.927 1.00 90.75 231 VAL A O 1
ATOM 1805 N N . LYS A 1 232 ? 0.659 -0.367 -4.872 1.00 92.44 232 LYS A N 1
ATOM 1806 C CA . LYS A 1 232 ? -0.101 -1.576 -4.582 1.00 92.44 232 LYS A CA 1
ATOM 1807 C C . LYS A 1 232 ? -1.515 -1.393 -5.110 1.00 92.44 232 LYS A C 1
ATOM 1809 O O . LYS A 1 232 ? -2.370 -0.801 -4.459 1.00 92.44 232 LYS A O 1
ATOM 1814 N N . ASP A 1 233 ? -1.743 -1.893 -6.313 1.00 91.38 233 ASP A N 1
ATOM 1815 C CA . ASP A 1 233 ? -3.047 -1.811 -6.955 1.00 91.38 233 ASP A CA 1
ATOM 1816 C C . ASP A 1 233 ? -4.013 -2.845 -6.360 1.00 91.38 233 ASP A C 1
ATOM 1818 O O . ASP A 1 233 ? -3.886 -4.054 -6.578 1.00 91.38 233 ASP A O 1
ATOM 1822 N N . VAL A 1 234 ? -5.004 -2.359 -5.610 1.00 92.12 234 VAL A N 1
ATOM 1823 C CA . VAL A 1 234 ? -6.018 -3.198 -4.956 1.00 92.12 234 VAL A CA 1
ATOM 1824 C C . VAL A 1 234 ? -6.909 -3.903 -5.982 1.00 92.12 234 VAL A C 1
ATOM 1826 O O . VAL A 1 234 ? -7.396 -5.004 -5.720 1.00 92.12 234 VAL A O 1
ATOM 1829 N N . SER A 1 235 ? -7.088 -3.324 -7.174 1.00 90.50 235 SER A N 1
ATOM 1830 C CA . SER A 1 235 ? -7.927 -3.918 -8.223 1.00 90.50 235 SER A CA 1
ATOM 1831 C C . SER A 1 235 ? -7.381 -5.262 -8.720 1.00 90.50 235 SER A C 1
ATOM 1833 O O . SER A 1 235 ? -8.150 -6.150 -9.094 1.00 90.50 235 SER A O 1
ATOM 1835 N N . CYS A 1 236 ? -6.064 -5.463 -8.631 1.00 89.44 236 CYS A N 1
ATOM 1836 C CA . CYS A 1 236 ? -5.408 -6.699 -9.032 1.00 89.44 236 CYS A CA 1
ATOM 1837 C C . CYS A 1 236 ? -5.509 -7.803 -7.966 1.00 89.44 236 CYS A C 1
ATOM 1839 O O . CYS A 1 236 ? -5.201 -8.954 -8.259 1.00 89.44 236 CYS A O 1
ATOM 1841 N N . LEU A 1 237 ? -5.966 -7.524 -6.739 1.00 90.94 237 LEU A N 1
ATOM 1842 C CA . LEU A 1 237 ? -6.034 -8.529 -5.666 1.00 90.94 237 LEU A CA 1
ATOM 1843 C C . LEU A 1 237 ? -7.146 -9.564 -5.847 1.00 90.94 237 LEU A C 1
ATOM 1845 O O . LEU A 1 237 ? -7.170 -10.536 -5.100 1.00 90.94 237 LEU A O 1
ATOM 1849 N N . ASN A 1 238 ? -8.055 -9.396 -6.815 1.00 92.88 238 ASN A N 1
ATOM 1850 C CA . ASN A 1 238 ? -9.181 -10.316 -7.023 1.00 92.88 238 ASN A CA 1
ATOM 1851 C C . ASN A 1 238 ? -10.030 -10.491 -5.740 1.00 92.88 238 ASN A C 1
ATOM 1853 O O . ASN A 1 238 ? -10.423 -11.595 -5.355 1.00 92.88 238 ASN A O 1
ATOM 1857 N N . ARG A 1 239 ? -10.251 -9.384 -5.029 1.00 93.25 239 ARG A N 1
ATOM 1858 C CA . ARG A 1 239 ? -11.074 -9.272 -3.818 1.00 93.25 239 ARG A CA 1
ATOM 1859 C C . ARG A 1 239 ? -12.020 -8.092 -3.984 1.00 93.25 239 ARG A C 1
ATOM 1861 O O . ARG A 1 239 ? -11.740 -7.187 -4.769 1.00 93.25 239 ARG A O 1
ATOM 1868 N N . ASP A 1 240 ? -13.126 -8.102 -3.250 1.00 93.31 240 ASP A N 1
ATOM 1869 C CA . ASP A 1 240 ? -14.026 -6.954 -3.225 1.00 93.31 240 ASP A CA 1
ATOM 1870 C C . ASP A 1 240 ? -13.328 -5.759 -2.561 1.00 93.31 240 ASP A C 1
ATOM 1872 O O . ASP A 1 240 ? -12.924 -5.831 -1.400 1.00 93.31 240 ASP A O 1
ATOM 1876 N N . THR A 1 241 ? -13.193 -4.656 -3.297 1.00 94.12 241 THR A N 1
ATOM 1877 C CA . THR A 1 241 ? -12.537 -3.437 -2.814 1.00 94.12 241 THR A CA 1
ATOM 1878 C C . THR A 1 241 ? -13.284 -2.803 -1.643 1.00 94.12 241 THR A C 1
ATOM 1880 O O . THR A 1 241 ? -12.654 -2.126 -0.838 1.00 94.12 241 THR A O 1
ATOM 1883 N N . SER A 1 242 ? -14.584 -3.066 -1.471 1.00 95.88 242 SER A N 1
ATOM 1884 C CA . SER A 1 242 ? -15.348 -2.615 -0.298 1.00 95.88 242 SER A CA 1
ATOM 1885 C C . SER A 1 242 ? -14.932 -3.316 1.008 1.00 95.88 242 SER A C 1
ATOM 1887 O O . SER A 1 242 ? -15.244 -2.845 2.101 1.00 95.88 242 SER A O 1
ATOM 1889 N N . LYS A 1 243 ? -14.190 -4.428 0.907 1.00 95.75 243 LYS A N 1
ATOM 1890 C CA . LYS A 1 243 ? -13.744 -5.273 2.026 1.00 95.75 243 LYS A CA 1
ATOM 1891 C C . LYS A 1 243 ? -12.221 -5.360 2.156 1.00 95.75 243 LYS A C 1
ATOM 1893 O O . LYS A 1 243 ? -11.728 -6.184 2.928 1.00 95.75 243 LYS A O 1
ATOM 1898 N N . VAL A 1 244 ? -11.465 -4.547 1.412 1.00 96.06 244 VAL A N 1
ATOM 1899 C CA . VAL A 1 244 ? -9.992 -4.542 1.444 1.00 96.06 244 VAL A CA 1
ATOM 1900 C C . VAL A 1 244 ? -9.471 -3.303 2.165 1.00 96.06 244 VAL A C 1
ATOM 1902 O O . VAL A 1 244 ? -9.838 -2.182 1.822 1.00 96.06 244 VAL A O 1
ATOM 1905 N N . ILE A 1 245 ? -8.565 -3.510 3.119 1.00 96.62 245 ILE A N 1
ATOM 1906 C CA . ILE A 1 245 ? -7.843 -2.444 3.822 1.00 96.62 245 ILE A CA 1
ATOM 1907 C C . ILE A 1 245 ? -6.348 -2.625 3.560 1.00 96.62 245 ILE A C 1
ATOM 1909 O O . ILE A 1 245 ? -5.803 -3.702 3.804 1.00 96.62 245 ILE A O 1
ATOM 1913 N N . VAL A 1 246 ? -5.689 -1.579 3.070 1.00 95.88 246 VAL A N 1
ATOM 1914 C CA . VAL A 1 246 ? -4.241 -1.513 2.858 1.00 95.88 246 VAL A CA 1
ATOM 1915 C C . VAL A 1 246 ? -3.624 -0.679 3.971 1.00 95.88 246 VAL A C 1
ATOM 1917 O O . VAL A 1 246 ? -4.041 0.448 4.207 1.00 95.88 246 VAL A O 1
ATOM 1920 N N . VAL A 1 247 ? -2.621 -1.218 4.648 1.00 95.38 247 VAL A N 1
ATOM 1921 C CA . VAL A 1 247 ? -1.869 -0.530 5.697 1.00 95.38 247 VAL A CA 1
ATOM 1922 C C . VAL A 1 247 ? -0.417 -0.433 5.251 1.00 95.38 247 VAL A C 1
ATOM 1924 O O . VAL A 1 247 ? 0.236 -1.448 5.001 1.00 95.38 247 VAL A O 1
ATOM 1927 N N . ASP A 1 248 ? 0.075 0.794 5.128 1.00 93.88 248 ASP A N 1
ATOM 1928 C CA . ASP A 1 248 ? 1.429 1.108 4.670 1.00 93.88 248 ASP A CA 1
ATOM 1929 C C . ASP A 1 248 ? 1.954 2.338 5.421 1.00 93.88 248 ASP A C 1
ATOM 1931 O O . ASP A 1 248 ? 1.168 3.116 5.951 1.00 93.88 248 ASP A O 1
ATOM 1935 N N . CYS A 1 249 ? 3.265 2.556 5.454 1.00 91.31 249 CYS A N 1
ATOM 1936 C CA . CYS A 1 249 ? 3.834 3.821 5.926 1.00 91.31 249 CYS A CA 1
ATOM 1937 C C . CYS A 1 249 ? 3.801 4.919 4.850 1.00 91.31 249 CYS A C 1
ATOM 1939 O O . CYS A 1 249 ? 3.923 6.102 5.159 1.00 91.31 249 CYS A O 1
ATOM 1941 N N . LYS A 1 250 ? 3.675 4.543 3.572 1.00 90.81 250 LYS A N 1
ATOM 1942 C CA . LYS A 1 250 ? 3.746 5.451 2.420 1.00 90.81 250 LYS A CA 1
ATOM 1943 C C . LYS A 1 250 ? 2.376 5.630 1.786 1.00 90.81 250 LYS A C 1
ATOM 1945 O O . LYS A 1 250 ? 1.767 4.665 1.328 1.00 90.81 250 LYS A O 1
ATOM 1950 N N . ARG A 1 251 ? 1.912 6.878 1.684 1.00 91.12 251 ARG A N 1
ATOM 1951 C CA . ARG A 1 251 ? 0.635 7.207 1.020 1.00 91.12 251 ARG A CA 1
ATOM 1952 C C . ARG A 1 251 ? 0.680 6.917 -0.478 1.00 91.12 251 ARG A C 1
ATOM 1954 O O . ARG A 1 251 ? -0.327 6.547 -1.075 1.00 91.12 251 ARG A O 1
ATOM 1961 N N . GLU A 1 252 ? 1.860 7.020 -1.079 1.00 91.75 252 GLU A N 1
ATOM 1962 C CA . GLU A 1 252 ? 2.093 6.752 -2.497 1.00 91.75 252 GLU A CA 1
ATOM 1963 C C . GLU A 1 252 ? 1.793 5.289 -2.847 1.00 91.75 252 GLU A C 1
ATOM 1965 O O . GLU A 1 252 ? 1.333 5.002 -3.956 1.00 91.75 252 GLU A O 1
ATOM 1970 N N . ALA A 1 253 ? 1.987 4.373 -1.890 1.00 91.62 253 ALA A N 1
ATOM 1971 C CA . ALA A 1 253 ? 1.792 2.942 -2.083 1.00 91.62 253 ALA A CA 1
ATOM 1972 C C . ALA A 1 253 ? 0.340 2.566 -2.393 1.00 91.62 253 ALA A C 1
ATOM 1974 O O . ALA A 1 253 ? 0.111 1.543 -3.021 1.00 91.62 253 ALA A O 1
ATOM 1975 N N . PHE A 1 254 ? -0.642 3.381 -2.016 1.00 93.38 254 PHE A N 1
ATOM 1976 C CA . PHE A 1 254 ? -2.060 3.148 -2.308 1.00 93.38 254 PHE A CA 1
ATOM 1977 C C . PHE A 1 254 ? -2.691 4.326 -3.064 1.00 93.38 254 PHE A C 1
ATOM 1979 O O . PHE A 1 254 ? -3.899 4.541 -3.019 1.00 93.38 254 PHE A O 1
ATOM 1986 N N . SER A 1 255 ? -1.876 5.076 -3.811 1.00 92.31 255 SER A N 1
ATOM 1987 C CA . SER A 1 255 ? -2.303 6.250 -4.588 1.00 92.31 255 SER A CA 1
ATOM 1988 C C . SER A 1 255 ? -3.410 5.964 -5.615 1.00 92.31 255 SER A C 1
ATOM 1990 O O . SER A 1 255 ? -4.226 6.843 -5.884 1.00 92.31 255 SER A O 1
ATOM 1992 N N . LEU A 1 256 ? -3.491 4.739 -6.150 1.00 91.50 256 LEU A N 1
ATOM 1993 C CA . LEU A 1 256 ? -4.574 4.315 -7.052 1.00 91.50 256 LEU A CA 1
ATOM 1994 C C . LEU A 1 256 ? -5.919 4.113 -6.335 1.00 91.50 256 LEU A C 1
ATOM 1996 O O . LEU A 1 256 ? -6.970 4.236 -6.963 1.00 91.50 256 LEU A O 1
ATOM 2000 N N . GLN A 1 257 ? -5.906 3.797 -5.037 1.00 93.88 257 GLN A N 1
ATOM 2001 C CA . GLN A 1 257 ? -7.100 3.580 -4.218 1.00 93.88 257 GLN A CA 1
ATOM 2002 C C . GLN A 1 257 ? -6.939 4.248 -2.836 1.00 93.88 257 GLN A C 1
ATOM 2004 O O . GLN A 1 257 ? -6.800 3.556 -1.823 1.00 93.88 257 GLN A O 1
ATOM 2009 N N . PRO A 1 258 ? -6.992 5.595 -2.761 1.00 92.88 258 PRO A N 1
ATOM 2010 C CA . PRO A 1 258 ? -6.691 6.341 -1.536 1.00 92.88 258 PRO A CA 1
ATOM 2011 C C . PRO A 1 258 ? -7.631 6.012 -0.370 1.00 92.88 258 PRO A C 1
ATOM 2013 O O . PRO A 1 258 ? -7.204 6.004 0.778 1.00 92.88 258 PRO A O 1
ATOM 2016 N N . PHE A 1 259 ? -8.891 5.675 -0.658 1.00 94.12 259 PHE A N 1
ATOM 2017 C CA . PHE A 1 259 ? -9.900 5.338 0.355 1.00 94.12 259 PHE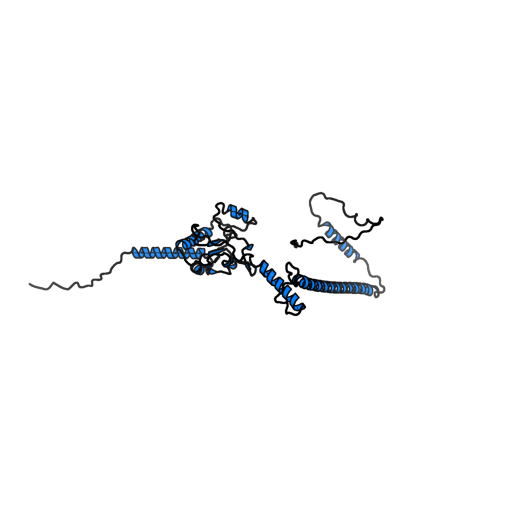 A CA 1
ATOM 2018 C C . PHE A 1 259 ? -9.815 3.896 0.867 1.00 94.12 259 PHE A C 1
ATOM 2020 O O . PHE A 1 259 ? -10.582 3.510 1.742 1.00 94.12 259 PHE A O 1
ATOM 2027 N N . ASN A 1 260 ? -8.908 3.086 0.322 1.00 95.31 260 ASN A N 1
ATOM 2028 C CA . ASN A 1 260 ? -8.612 1.748 0.828 1.00 95.31 260 ASN A CA 1
ATOM 2029 C C . ASN A 1 260 ? -7.355 1.724 1.699 1.00 95.31 260 ASN A C 1
ATOM 2031 O O . ASN A 1 260 ? -7.074 0.695 2.308 1.00 95.31 260 ASN A O 1
ATOM 2035 N N . GLY A 1 261 ? -6.596 2.821 1.741 1.00 93.56 261 GLY A N 1
ATOM 2036 C CA . GLY A 1 261 ? -5.316 2.896 2.425 1.00 93.56 261 GLY A CA 1
ATOM 2037 C C . GLY A 1 261 ? -5.374 3.611 3.769 1.00 93.56 261 GLY A C 1
ATOM 2038 O O . GLY A 1 261 ? -6.083 4.599 3.944 1.00 93.56 261 GLY A O 1
ATOM 2039 N N . MET A 1 262 ? -4.567 3.132 4.706 1.00 93.00 262 MET A N 1
ATOM 2040 C CA . MET A 1 262 ? -4.263 3.785 5.969 1.00 93.00 262 MET A CA 1
ATOM 2041 C C . MET A 1 262 ? -2.749 3.965 6.062 1.00 93.00 262 MET A C 1
ATOM 2043 O O . MET A 1 262 ? -2.007 2.982 6.106 1.00 93.00 262 MET A O 1
ATOM 2047 N N . ALA A 1 263 ? -2.307 5.224 6.076 1.00 92.88 263 ALA A N 1
ATOM 2048 C CA . ALA A 1 263 ? -0.903 5.564 6.257 1.00 92.88 263 ALA A CA 1
ATOM 2049 C C . ALA A 1 263 ? -0.555 5.599 7.745 1.00 92.88 263 ALA A C 1
ATOM 2051 O O . ALA A 1 263 ? -1.078 6.440 8.474 1.00 92.88 263 ALA A O 1
ATOM 2052 N N . LEU A 1 264 ? 0.317 4.696 8.182 1.00 92.00 264 LEU A N 1
ATOM 2053 C CA . LEU A 1 264 ? 0.864 4.699 9.535 1.00 92.00 264 LEU A CA 1
ATOM 2054 C C . LEU A 1 264 ? 2.162 5.495 9.604 1.00 92.00 264 LEU A C 1
ATOM 2056 O O . LEU A 1 264 ? 2.879 5.655 8.614 1.00 92.00 264 LEU A O 1
ATOM 2060 N N . THR A 1 265 ? 2.495 5.947 10.806 1.00 89.75 265 THR A N 1
ATOM 2061 C CA . THR A 1 265 ? 3.830 6.451 11.104 1.00 89.75 265 THR A CA 1
ATOM 2062 C C . THR A 1 265 ? 4.846 5.321 10.950 1.00 89.75 265 THR A C 1
ATOM 2064 O O . THR A 1 265 ? 4.586 4.159 11.267 1.00 89.75 265 THR A O 1
ATOM 2067 N N . LYS A 1 266 ? 6.012 5.651 10.392 1.00 90.12 266 LYS A N 1
ATOM 2068 C CA . LYS A 1 266 ? 7.110 4.693 10.269 1.00 90.12 266 LYS A CA 1
ATOM 2069 C C . LYS A 1 266 ? 7.628 4.338 11.659 1.00 90.12 266 LYS A C 1
ATOM 2071 O O . LYS A 1 266 ? 7.947 5.239 12.433 1.00 90.12 266 LYS A O 1
ATOM 2076 N N . TRP A 1 267 ? 7.790 3.044 11.917 1.00 87.81 267 TRP A N 1
ATOM 2077 C CA . TRP A 1 267 ? 8.402 2.571 13.149 1.00 87.81 267 TRP A CA 1
ATOM 2078 C C . TRP A 1 267 ? 9.893 2.929 13.191 1.00 87.81 267 TRP A C 1
ATOM 2080 O O . TRP A 1 267 ? 10.647 2.685 12.243 1.00 87.81 267 TRP A O 1
ATOM 2090 N N . ASP A 1 268 ? 10.323 3.514 14.304 1.00 85.50 268 ASP A N 1
ATOM 2091 C CA . ASP A 1 268 ? 11.695 3.964 14.555 1.00 85.50 268 ASP A CA 1
ATOM 2092 C C . ASP A 1 268 ? 12.543 2.932 15.321 1.00 85.50 268 ASP A C 1
ATOM 2094 O O . ASP A 1 268 ? 13.724 3.169 15.576 1.00 85.50 268 ASP A O 1
ATOM 2098 N N . GLY A 1 269 ? 11.962 1.780 15.672 1.00 84.00 269 GLY A N 1
ATOM 2099 C CA . GLY A 1 269 ? 12.608 0.756 16.494 1.00 84.00 269 GLY A CA 1
ATOM 2100 C C . GLY A 1 269 ? 12.265 0.836 17.985 1.00 84.00 269 GLY A C 1
ATOM 2101 O O . GLY A 1 269 ? 12.764 0.020 18.761 1.00 84.00 269 GLY A O 1
ATOM 2102 N N . ASN A 1 270 ? 11.437 1.794 18.414 1.00 88.31 270 ASN A N 1
ATOM 2103 C CA . ASN A 1 270 ? 11.060 1.951 19.814 1.00 88.31 270 ASN A CA 1
ATOM 2104 C C . ASN A 1 270 ? 10.225 0.758 20.320 1.00 88.31 270 ASN A C 1
ATOM 2106 O O . ASN A 1 270 ? 9.225 0.380 19.708 1.00 88.31 270 ASN A O 1
ATOM 2110 N N . SER A 1 271 ? 10.614 0.186 21.464 1.00 87.69 271 SER A N 1
ATOM 2111 C CA . SER A 1 271 ? 9.916 -0.936 22.109 1.00 87.69 271 SER A CA 1
ATOM 2112 C C . SER A 1 271 ? 8.630 -0.531 22.829 1.00 87.69 271 SER A C 1
ATOM 2114 O O . SER A 1 271 ? 7.789 -1.384 23.092 1.00 87.69 271 SER A O 1
ATOM 2116 N N . GLU A 1 272 ? 8.480 0.752 23.163 1.00 90.69 272 GLU A N 1
ATOM 2117 C CA . GLU A 1 272 ? 7.274 1.288 23.806 1.00 90.69 272 GLU A CA 1
ATOM 2118 C C . GLU A 1 272 ? 6.179 1.661 22.795 1.00 90.69 272 GLU A C 1
ATOM 2120 O O . GLU A 1 272 ? 5.100 2.106 23.193 1.00 90.69 272 GLU A O 1
ATOM 2125 N N . ASP A 1 273 ? 6.441 1.493 21.494 1.00 89.88 273 ASP A N 1
ATOM 2126 C CA . ASP A 1 273 ? 5.467 1.748 20.438 1.00 89.88 273 ASP A CA 1
ATOM 2127 C C . ASP A 1 273 ? 4.260 0.797 20.564 1.00 89.88 273 ASP A C 1
ATOM 2129 O O . ASP A 1 273 ? 4.396 -0.423 20.686 1.00 89.88 273 ASP A O 1
ATOM 2133 N N . ARG A 1 274 ? 3.051 1.370 20.549 1.00 91.00 274 ARG A N 1
ATOM 2134 C CA . ARG A 1 274 ? 1.770 0.648 20.625 1.00 91.00 274 ARG A CA 1
ATOM 2135 C C . ARG A 1 274 ? 0.901 0.818 19.380 1.00 91.00 274 ARG A C 1
ATOM 2137 O O . ARG A 1 274 ? -0.217 0.310 19.354 1.00 91.00 274 ARG A O 1
ATOM 2144 N N . THR A 1 275 ? 1.413 1.442 18.326 1.00 91.50 275 THR A N 1
ATOM 2145 C CA . THR A 1 275 ? 0.681 1.770 17.095 1.00 91.50 275 THR A CA 1
ATOM 2146 C C . THR A 1 275 ? 0.038 0.533 16.468 1.00 91.50 275 THR A C 1
ATOM 2148 O O . THR A 1 275 ? -1.128 0.572 16.085 1.00 91.50 275 THR A O 1
ATOM 2151 N N . LEU A 1 276 ? 0.739 -0.608 16.436 1.00 91.88 276 LEU A N 1
ATOM 2152 C CA . LEU A 1 276 ? 0.180 -1.872 15.934 1.00 91.88 276 LEU A CA 1
ATOM 2153 C C . LEU A 1 276 ? -0.928 -2.447 16.829 1.00 91.88 276 LEU A C 1
ATOM 2155 O O . LEU A 1 276 ? -1.878 -3.049 16.326 1.00 91.88 276 LEU A O 1
ATOM 2159 N N . TYR A 1 277 ? -0.829 -2.261 18.147 1.00 92.69 277 TYR A N 1
ATOM 2160 C CA . TYR A 1 277 ? -1.874 -2.674 19.085 1.00 92.69 277 TYR A CA 1
ATOM 2161 C C . TYR A 1 277 ? -3.139 -1.826 18.896 1.00 92.69 277 TYR A C 1
ATOM 2163 O O . TYR A 1 277 ? -4.251 -2.354 18.834 1.00 92.69 277 TYR A O 1
ATOM 2171 N N . ASP A 1 278 ? -2.964 -0.518 18.726 1.00 93.31 278 ASP A N 1
ATOM 2172 C CA . ASP A 1 278 ? -4.055 0.417 18.472 1.00 93.31 278 ASP A CA 1
ATOM 2173 C C . ASP A 1 278 ? -4.698 0.183 17.093 1.00 93.31 278 ASP A C 1
ATOM 2175 O O . ASP A 1 278 ? -5.926 0.166 16.973 1.00 93.31 278 ASP A O 1
ATOM 2179 N N . LEU A 1 279 ? -3.889 -0.109 16.068 1.00 94.00 279 LEU A N 1
ATOM 2180 C CA . LEU A 1 279 ? -4.359 -0.557 14.755 1.00 94.00 279 LEU A CA 1
ATOM 2181 C C . LEU A 1 279 ? -5.191 -1.840 14.872 1.00 94.00 279 LEU A C 1
ATOM 2183 O O . LEU A 1 279 ? -6.261 -1.938 14.273 1.00 94.00 279 LEU A O 1
ATOM 2187 N N . ALA A 1 280 ? -4.738 -2.826 15.648 1.00 94.31 280 ALA A N 1
ATOM 2188 C CA . ALA A 1 280 ? -5.496 -4.056 15.853 1.00 94.31 280 ALA A CA 1
ATOM 2189 C C . ALA A 1 280 ? -6.861 -3.773 16.502 1.00 94.31 280 ALA A C 1
ATOM 2191 O O . ALA A 1 280 ? -7.865 -4.366 16.101 1.00 94.31 280 ALA A O 1
ATOM 2192 N N . HIS A 1 281 ? -6.930 -2.834 17.453 1.00 94.00 281 HIS A N 1
ATOM 2193 C CA . HIS A 1 281 ? -8.194 -2.399 18.049 1.00 94.00 281 HIS A CA 1
ATOM 2194 C C . HIS A 1 281 ? -9.116 -1.717 17.027 1.00 94.00 281 HIS A C 1
ATOM 2196 O O . HIS A 1 281 ? -10.312 -2.024 16.967 1.00 94.00 281 HIS A O 1
ATOM 2202 N N . PHE A 1 282 ? -8.561 -0.851 16.178 1.00 94.00 282 PHE A N 1
ATOM 2203 C CA . PHE A 1 282 ? -9.281 -0.209 15.079 1.00 94.00 282 PHE A CA 1
ATOM 2204 C C . PHE A 1 282 ? -9.870 -1.237 14.100 1.00 94.00 282 PHE A C 1
ATOM 2206 O O . PHE A 1 282 ? -11.082 -1.265 13.875 1.00 94.00 282 PHE A O 1
ATOM 2213 N N . LEU A 1 283 ? -9.039 -2.148 13.585 1.00 94.81 283 LEU A N 1
ATOM 2214 C CA . LEU A 1 283 ? -9.459 -3.188 12.642 1.00 94.81 283 LEU A CA 1
ATOM 2215 C C . LEU A 1 283 ? -10.496 -4.132 13.263 1.00 94.81 283 LEU A C 1
ATOM 2217 O O . LEU A 1 283 ? -11.481 -4.493 12.617 1.00 94.81 283 LEU A O 1
ATOM 2221 N N . LYS A 1 284 ? -10.324 -4.488 14.541 1.00 94.12 284 LYS A N 1
ATOM 2222 C CA . LYS A 1 284 ? -11.302 -5.285 15.288 1.00 94.12 284 LYS A CA 1
ATOM 2223 C C . LYS A 1 284 ? -12.640 -4.557 15.421 1.00 94.12 284 LYS A C 1
ATOM 2225 O O . LYS A 1 284 ? -13.681 -5.192 15.281 1.00 94.12 284 LYS A O 1
ATOM 2230 N N . THR A 1 285 ? -12.631 -3.244 15.644 1.00 92.75 285 THR A N 1
ATOM 2231 C CA . THR A 1 285 ? -13.852 -2.427 15.728 1.00 92.75 285 THR A CA 1
ATOM 2232 C C . THR A 1 285 ? -14.613 -2.421 14.399 1.00 92.75 285 THR A C 1
ATOM 2234 O O . THR A 1 285 ? -15.831 -2.597 14.394 1.00 92.75 285 THR A O 1
ATOM 2237 N N . ILE A 1 286 ? -13.911 -2.319 13.264 1.00 93.06 286 ILE A N 1
ATOM 2238 C CA . ILE A 1 286 ? -14.518 -2.436 11.923 1.00 93.06 286 ILE A CA 1
ATOM 2239 C C . ILE A 1 286 ? -15.115 -3.832 11.718 1.00 93.06 286 ILE A C 1
ATOM 2241 O O . ILE A 1 286 ? -16.257 -3.970 11.280 1.00 93.06 286 ILE A O 1
ATOM 2245 N N . ALA A 1 287 ? -14.364 -4.877 12.074 1.00 93.12 287 ALA A N 1
ATOM 2246 C CA . ALA A 1 287 ? -14.815 -6.250 11.893 1.00 93.12 287 ALA A CA 1
ATOM 2247 C C . ALA A 1 287 ? -16.063 -6.573 12.733 1.00 93.12 287 ALA A C 1
ATOM 2249 O O . ALA A 1 287 ? -16.988 -7.205 12.229 1.00 93.12 287 ALA A O 1
ATOM 2250 N N . LEU A 1 288 ?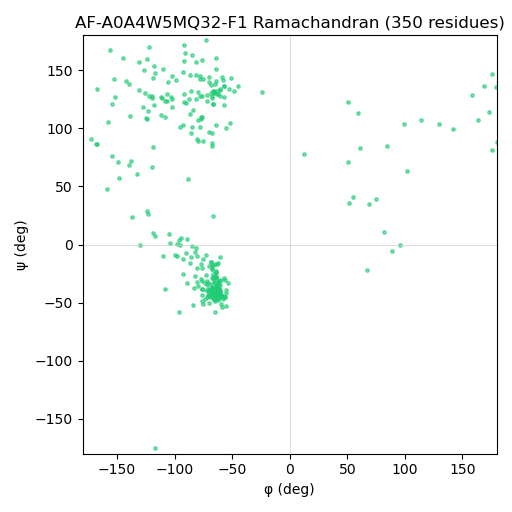 -16.106 -6.113 13.990 1.00 93.00 288 LEU A N 1
ATOM 2251 C CA . LEU A 1 288 ? -17.224 -6.345 14.912 1.00 93.00 288 LEU A CA 1
ATOM 2252 C C . LEU A 1 288 ? -18.467 -5.516 14.584 1.00 93.00 288 LEU A C 1
ATOM 2254 O O . LEU A 1 288 ? -19.578 -5.985 14.811 1.00 93.00 288 LEU A O 1
ATOM 2258 N N . SER A 1 289 ? -18.295 -4.302 14.061 1.00 91.50 289 SER A N 1
ATOM 2259 C CA . SER A 1 289 ? -19.426 -3.457 13.656 1.00 91.50 289 SER A CA 1
ATOM 2260 C C . SER A 1 289 ? -20.080 -3.916 12.350 1.00 91.50 289 SER A C 1
ATOM 2262 O O . SER A 1 289 ? -21.186 -3.477 12.048 1.00 91.50 289 SER A O 1
ATOM 2264 N N . GLY A 1 290 ? -19.444 -4.826 11.603 1.00 91.50 290 GLY A N 1
ATOM 2265 C CA . GLY A 1 290 ? -20.029 -5.405 10.393 1.00 91.50 290 GLY A CA 1
ATOM 2266 C C . GLY A 1 290 ? -20.151 -4.402 9.247 1.00 91.50 290 GLY A C 1
ATOM 2267 O O . GLY A 1 290 ? -21.111 -4.464 8.490 1.00 91.50 290 GLY A O 1
ATOM 2268 N N . VAL A 1 291 ? -19.200 -3.470 9.128 1.00 93.19 291 VAL A N 1
ATOM 2269 C CA . VAL A 1 291 ? -19.205 -2.423 8.095 1.00 93.19 291 VAL A CA 1
ATOM 2270 C C . VAL A 1 291 ? -19.264 -3.022 6.687 1.00 93.19 291 VAL A C 1
ATOM 2272 O O . VAL A 1 291 ? -18.358 -3.733 6.248 1.00 93.19 291 VAL A O 1
ATOM 2275 N N . ASP A 1 292 ? -20.311 -2.686 5.934 1.00 93.12 292 ASP A N 1
ATOM 2276 C CA . ASP A 1 292 ? -20.479 -3.167 4.563 1.00 93.12 292 ASP A CA 1
ATOM 2277 C C . ASP A 1 292 ? -19.377 -2.660 3.625 1.00 93.12 292 ASP A C 1
ATOM 2279 O O . ASP A 1 292 ? -18.758 -3.470 2.942 1.00 93.12 292 ASP A O 1
ATOM 2283 N N . ASP A 1 293 ? -19.061 -1.364 3.668 1.00 95.88 293 ASP A N 1
ATOM 2284 C CA . ASP A 1 293 ? -17.996 -0.753 2.867 1.00 95.88 293 ASP A CA 1
ATOM 2285 C C . ASP A 1 293 ? -16.981 -0.016 3.747 1.00 95.88 293 ASP A C 1
ATOM 2287 O O . ASP A 1 293 ? -17.264 1.055 4.297 1.00 95.88 293 ASP A O 1
ATOM 2291 N N . VAL A 1 294 ? -15.774 -0.577 3.860 1.00 95.56 294 VAL A N 1
ATOM 2292 C CA . VAL A 1 294 ? -14.698 -0.035 4.705 1.00 95.56 294 VAL A CA 1
ATOM 2293 C C . VAL A 1 294 ? -14.221 1.340 4.242 1.00 95.56 294 VAL A C 1
ATOM 2295 O O . VAL A 1 294 ? -13.731 2.117 5.060 1.00 95.56 294 VAL A O 1
ATOM 2298 N N . ARG A 1 295 ? -14.400 1.680 2.959 1.00 95.50 295 ARG A N 1
ATOM 2299 C CA . ARG A 1 295 ? -13.934 2.951 2.386 1.00 95.50 295 ARG A CA 1
ATOM 2300 C C . ARG A 1 295 ? -14.628 4.147 3.025 1.00 95.50 295 ARG A C 1
ATOM 2302 O O . ARG A 1 295 ? -13.981 5.154 3.276 1.00 95.50 295 ARG A O 1
ATOM 2309 N N . SER A 1 296 ? -15.907 3.998 3.374 1.00 93.81 296 SER A N 1
ATOM 2310 C CA . SER A 1 296 ? -16.680 5.029 4.080 1.00 93.81 296 SER A CA 1
ATOM 2311 C C . SER A 1 296 ? -16.088 5.376 5.449 1.00 93.81 296 SER A C 1
ATOM 2313 O O . SER A 1 296 ? -16.105 6.527 5.880 1.00 93.81 296 SER A O 1
ATOM 2315 N N . VAL A 1 297 ? -15.524 4.380 6.137 1.00 92.50 297 VAL A N 1
ATOM 2316 C CA . VAL A 1 297 ? -14.853 4.577 7.420 1.00 92.50 297 VAL A CA 1
ATOM 2317 C C . VAL A 1 297 ? -13.499 5.225 7.180 1.00 92.50 297 VAL A C 1
ATOM 2319 O O . VAL A 1 297 ? -13.216 6.253 7.788 1.00 92.50 297 VAL A O 1
ATOM 2322 N N . LEU A 1 298 ? -12.694 4.656 6.280 1.00 92.81 298 LEU A N 1
ATOM 2323 C CA . LEU A 1 298 ? -11.327 5.101 5.999 1.00 92.81 298 LEU A CA 1
ATOM 2324 C C . LEU A 1 298 ? -11.257 6.521 5.430 1.00 92.81 298 LEU A C 1
ATOM 2326 O O . LEU A 1 298 ? -10.341 7.257 5.782 1.00 92.81 298 LEU A O 1
ATOM 2330 N N . GLU A 1 299 ? -12.237 6.950 4.635 1.00 92.06 299 GLU A N 1
ATOM 2331 C CA . GLU A 1 299 ? -12.334 8.322 4.122 1.00 92.06 299 GLU A CA 1
ATOM 2332 C C . GLU A 1 299 ? -12.320 9.359 5.255 1.00 92.06 299 GLU A C 1
ATOM 2334 O O . GLU A 1 299 ? -11.610 10.361 5.171 1.00 92.06 299 GLU A O 1
ATOM 2339 N N . ASN A 1 300 ? -12.985 9.067 6.379 1.00 89.12 300 ASN A N 1
ATOM 2340 C CA . ASN A 1 300 ? -12.993 9.946 7.552 1.00 89.12 300 ASN A CA 1
ATOM 2341 C C . ASN A 1 300 ? -11.634 10.041 8.259 1.00 89.12 300 ASN A C 1
ATOM 2343 O O . ASN A 1 300 ? -11.462 10.893 9.127 1.00 89.12 300 ASN A O 1
ATOM 2347 N N . TYR A 1 301 ? -10.700 9.136 7.970 1.00 88.06 301 TYR A N 1
ATOM 2348 C CA . TYR A 1 301 ? -9.343 9.133 8.523 1.00 88.06 301 TYR A CA 1
ATOM 2349 C C . TYR A 1 301 ? -8.290 9.492 7.467 1.00 88.06 301 TYR A C 1
ATOM 2351 O O . TYR A 1 301 ? -7.140 9.736 7.816 1.00 88.06 301 TYR A O 1
ATOM 2359 N N . ALA A 1 302 ? -8.661 9.564 6.186 1.00 84.38 302 ALA A N 1
ATOM 2360 C CA . ALA A 1 302 ? -7.728 9.783 5.086 1.00 84.38 302 ALA A CA 1
ATOM 2361 C C . ALA A 1 302 ? -7.059 11.167 5.135 1.00 84.38 302 ALA A C 1
ATOM 2363 O O . ALA A 1 302 ? -5.900 11.294 4.735 1.00 84.38 302 ALA A O 1
ATOM 2364 N N . LEU A 1 303 ? -7.774 12.182 5.633 1.00 82.88 303 LEU A N 1
ATOM 2365 C CA . LEU A 1 303 ? -7.286 13.560 5.777 1.00 82.88 303 LEU A CA 1
ATOM 2366 C C . LEU A 1 303 ? -6.515 13.815 7.079 1.00 82.88 303 LEU A C 1
ATOM 2368 O O . LEU A 1 303 ? -5.920 14.878 7.221 1.00 82.88 303 LEU A O 1
ATOM 2372 N N . GLU A 1 304 ? -6.539 12.878 8.026 1.00 85.62 304 GLU A N 1
ATOM 2373 C CA . GLU A 1 304 ? -5.814 13.020 9.289 1.00 85.62 304 GLU A CA 1
ATOM 2374 C C . GLU A 1 304 ? -4.325 12.732 9.068 1.00 85.62 304 GLU A C 1
ATOM 2376 O O . GLU A 1 304 ? -3.968 11.830 8.302 1.00 85.62 304 GLU A O 1
ATOM 2381 N N . ASP A 1 305 ? -3.460 13.481 9.756 1.00 84.25 305 ASP A N 1
ATOM 2382 C CA . ASP A 1 305 ? -2.010 13.257 9.715 1.00 84.25 305 ASP A CA 1
ATOM 2383 C C . ASP A 1 305 ? -1.656 11.883 10.300 1.00 84.25 305 ASP A C 1
ATOM 2385 O O . ASP A 1 305 ? -0.896 11.126 9.694 1.00 84.25 305 ASP A O 1
ATOM 2389 N N . ASP A 1 306 ? -2.273 11.551 11.440 1.00 88.62 306 ASP A N 1
ATOM 2390 C CA . ASP A 1 306 ? -2.187 10.247 12.093 1.00 88.62 306 ASP A CA 1
ATOM 2391 C C . ASP A 1 306 ? -3.600 9.654 12.290 1.00 88.62 306 ASP A C 1
ATOM 2393 O O . ASP A 1 306 ? -4.370 10.121 13.145 1.00 88.62 306 ASP A O 1
ATOM 2397 N N . PRO A 1 307 ? -3.967 8.616 11.516 1.00 89.88 307 PRO A N 1
ATOM 2398 C CA . PRO A 1 307 ? -5.288 8.005 11.593 1.00 89.88 307 PRO A CA 1
ATOM 2399 C C . PRO A 1 307 ? -5.532 7.276 12.924 1.00 89.88 307 PRO A C 1
ATOM 2401 O O . PRO A 1 3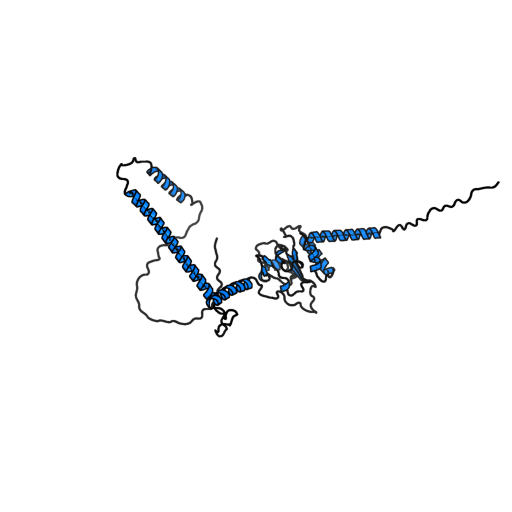07 ? -6.679 7.199 13.376 1.00 89.88 307 PRO A O 1
ATOM 2404 N N . ILE A 1 308 ? -4.484 6.765 13.577 1.00 91.44 308 ILE A N 1
ATOM 2405 C CA . ILE A 1 308 ? -4.593 6.004 14.827 1.00 91.44 308 ILE A CA 1
ATOM 2406 C C . ILE A 1 308 ? -4.853 6.942 16.004 1.00 91.44 308 ILE A C 1
ATOM 2408 O O . ILE A 1 308 ? -5.745 6.689 16.818 1.00 91.44 308 ILE A O 1
ATOM 2412 N N . GLU A 1 309 ? -4.151 8.070 16.068 1.00 90.50 309 GLU A N 1
ATOM 2413 C CA . GLU A 1 309 ? -4.412 9.086 17.092 1.00 90.50 309 GLU A CA 1
ATOM 2414 C C . GLU A 1 309 ? -5.797 9.725 16.922 1.00 90.50 309 GLU A C 1
ATOM 2416 O O . GLU A 1 309 ? -6.524 9.937 17.900 1.00 90.50 309 GLU A O 1
ATOM 2421 N N . ALA A 1 310 ? -6.226 9.960 15.678 1.00 90.69 310 ALA A N 1
ATOM 2422 C CA . ALA A 1 310 ? -7.588 10.402 15.393 1.00 90.69 310 ALA A CA 1
ATOM 2423 C C . ALA A 1 310 ? -8.637 9.375 15.857 1.00 90.69 310 ALA A C 1
ATOM 2425 O O . ALA A 1 310 ? -9.690 9.755 16.382 1.00 90.69 310 ALA A O 1
ATOM 2426 N N . PHE A 1 311 ? -8.357 8.077 15.713 1.00 90.94 311 PHE A N 1
ATOM 2427 C CA . PHE A 1 311 ? -9.226 7.016 16.216 1.00 90.94 311 PHE A CA 1
ATOM 2428 C C . PHE A 1 311 ? -9.318 7.016 17.744 1.00 90.94 311 PHE A C 1
ATOM 2430 O O . PHE A 1 311 ? -10.430 7.040 18.274 1.00 90.94 311 PHE A O 1
ATOM 2437 N N . LYS A 1 312 ? -8.187 7.081 18.457 1.00 90.44 312 LYS A N 1
ATOM 2438 C CA . LYS A 1 312 ? -8.170 7.159 19.929 1.00 90.44 312 LYS A CA 1
ATOM 2439 C C . LYS A 1 312 ? -8.971 8.346 20.446 1.00 90.44 312 LYS A C 1
ATOM 2441 O O . LYS A 1 312 ? -9.780 8.199 21.361 1.00 90.44 312 LYS A O 1
ATOM 2446 N N . ARG A 1 313 ? -8.787 9.517 19.827 1.00 91.38 313 ARG A N 1
ATOM 2447 C CA . ARG A 1 313 ? -9.519 10.738 20.180 1.00 91.38 313 ARG A CA 1
ATOM 2448 C C . ARG A 1 313 ? -11.029 10.544 20.047 1.00 91.38 313 ARG A C 1
ATOM 2450 O O . ARG A 1 313 ? -11.763 10.915 20.958 1.00 91.38 313 ARG A O 1
ATOM 2457 N N . ARG A 1 314 ? -11.489 9.922 18.955 1.00 89.88 314 ARG A N 1
ATOM 2458 C CA . ARG A 1 314 ? -12.917 9.627 18.741 1.00 89.88 314 ARG A CA 1
ATOM 2459 C C . ARG A 1 314 ? -13.455 8.604 19.739 1.00 89.88 314 ARG A C 1
ATOM 2461 O O . ARG A 1 314 ? -14.551 8.796 20.252 1.00 89.88 314 ARG A O 1
ATOM 2468 N N . GLN A 1 315 ? -12.695 7.556 20.062 1.00 88.62 315 GLN A N 1
ATOM 2469 C CA . GLN A 1 315 ? -13.115 6.593 21.087 1.00 88.62 315 GLN A CA 1
ATOM 2470 C C . GLN A 1 315 ? -13.256 7.249 22.466 1.00 88.62 315 GLN A C 1
ATOM 2472 O O . GLN A 1 315 ? -14.242 7.007 23.157 1.00 88.62 315 GLN A O 1
ATOM 2477 N N . ALA A 1 316 ? -12.318 8.121 22.843 1.00 91.25 316 ALA A N 1
ATOM 2478 C CA . ALA A 1 316 ? -12.386 8.857 24.103 1.00 91.25 316 ALA A CA 1
ATOM 2479 C C . ALA A 1 316 ? -13.590 9.814 24.158 1.00 91.25 316 ALA A C 1
ATOM 2481 O O . ALA A 1 316 ? -14.251 9.905 25.190 1.00 91.25 316 ALA A O 1
ATOM 2482 N N . GLN A 1 317 ? -13.901 10.495 23.050 1.00 92.88 317 GLN A N 1
ATOM 2483 C CA . GLN A 1 317 ? -15.080 11.363 22.950 1.00 92.88 317 GLN A CA 1
ATOM 2484 C C . GLN A 1 317 ? -16.382 10.575 23.123 1.00 92.88 317 GLN A C 1
ATOM 2486 O O . GLN A 1 317 ? -17.220 10.959 23.935 1.00 92.88 317 GLN A O 1
ATOM 2491 N N . LEU A 1 318 ? -16.526 9.443 22.428 1.00 90.19 318 LEU A N 1
ATOM 2492 C CA . LEU A 1 318 ? -17.717 8.596 22.540 1.00 90.19 318 LEU A CA 1
ATOM 2493 C C . LEU A 1 318 ? -17.905 8.051 23.963 1.00 90.19 318 LEU A C 1
ATOM 2495 O O . LEU A 1 318 ? -19.020 8.074 24.476 1.00 90.19 318 LEU A O 1
ATOM 2499 N N . ALA A 1 319 ? -16.824 7.636 24.629 1.00 91.19 319 ALA A N 1
ATOM 2500 C CA . ALA A 1 319 ? -16.886 7.178 26.017 1.00 91.19 319 ALA A CA 1
ATOM 2501 C C . ALA A 1 319 ? -17.352 8.291 26.974 1.00 91.19 319 ALA A C 1
ATOM 2503 O O . ALA A 1 319 ? -18.207 8.057 27.826 1.00 91.19 319 ALA A O 1
ATOM 2504 N N . GLN A 1 320 ? -16.849 9.519 26.803 1.00 94.19 320 GLN A N 1
ATOM 2505 C CA . GLN A 1 320 ? -17.286 10.668 27.603 1.00 94.19 320 GLN A CA 1
ATOM 2506 C C . GLN A 1 320 ? -18.760 11.011 27.367 1.00 94.19 320 GLN A C 1
ATOM 2508 O O . GLN A 1 320 ? -19.477 11.323 28.317 1.00 94.19 320 GLN A O 1
ATOM 2513 N N . GLU A 1 321 ? -19.232 10.949 26.121 1.00 93.62 321 GLU A N 1
ATOM 2514 C CA . GLU A 1 321 ? -20.646 11.164 25.805 1.00 93.62 321 GLU A CA 1
ATOM 2515 C C . GLU A 1 321 ? -21.545 10.093 26.433 1.00 93.62 321 GLU A C 1
ATOM 2517 O O . GLU A 1 321 ? -22.610 10.415 26.962 1.00 93.62 321 GLU A O 1
ATOM 2522 N N . GLU A 1 322 ? -21.134 8.824 26.400 1.00 91.19 322 GLU A N 1
ATOM 2523 C CA . GLU A 1 322 ? -21.862 7.734 27.051 1.00 91.19 322 GLU A CA 1
ATOM 2524 C C . GLU A 1 322 ? -21.911 7.917 28.572 1.00 91.19 322 GLU A C 1
ATOM 2526 O O . GLU A 1 322 ? -22.985 7.797 29.166 1.00 91.19 322 GLU A O 1
ATOM 2531 N N . GLU A 1 323 ? -20.793 8.288 29.203 1.00 93.12 323 GLU A N 1
ATOM 2532 C CA . GLU A 1 323 ? -20.736 8.601 30.635 1.00 93.12 323 GLU A CA 1
ATOM 2533 C C . GLU A 1 323 ? -21.652 9.774 31.003 1.00 93.12 323 GLU A C 1
ATOM 2535 O O . GLU A 1 323 ? -22.385 9.699 31.993 1.00 93.12 323 GLU A O 1
ATOM 2540 N N . GLN A 1 324 ? -21.671 10.836 30.191 1.00 93.19 324 GLN A N 1
ATOM 2541 C CA . GLN A 1 324 ? -22.569 11.974 30.388 1.00 93.19 324 GLN A CA 1
ATOM 2542 C C . GLN A 1 324 ? -24.037 11.558 30.265 1.00 93.19 324 GLN A C 1
ATOM 2544 O O . GLN A 1 324 ? -24.832 11.885 31.146 1.00 93.19 324 GLN A O 1
ATOM 2549 N N . ARG A 1 325 ? -24.404 10.776 29.240 1.00 93.06 325 ARG A N 1
ATOM 2550 C CA . ARG A 1 325 ? -25.778 10.262 29.082 1.00 93.06 325 ARG A CA 1
ATOM 2551 C C . ARG A 1 325 ? -26.193 9.378 30.255 1.00 93.06 325 ARG A C 1
ATOM 2553 O O . ARG A 1 325 ? -27.318 9.493 30.738 1.00 93.06 325 ARG A O 1
ATOM 2560 N N . LEU A 1 326 ? -25.302 8.508 30.733 1.00 93.31 326 LEU A N 1
ATOM 2561 C CA . LEU A 1 326 ? -25.556 7.664 31.902 1.00 93.31 326 LEU A CA 1
ATOM 2562 C C . LEU A 1 326 ? -25.718 8.502 33.177 1.00 93.31 326 LEU A C 1
ATOM 2564 O O . LEU A 1 326 ? -26.613 8.224 33.975 1.00 93.31 326 LEU A O 1
ATOM 2568 N N . ALA A 1 327 ? -24.914 9.553 33.350 1.00 92.31 327 ALA A N 1
ATOM 2569 C CA . ALA A 1 327 ? -25.032 10.477 34.473 1.00 92.31 327 ALA A CA 1
ATOM 2570 C C . ALA A 1 327 ? -26.337 11.292 34.424 1.00 92.31 327 ALA A C 1
ATOM 2572 O O . ALA A 1 327 ? -26.988 11.456 35.455 1.00 92.31 327 ALA A O 1
ATOM 2573 N N . GLU A 1 328 ? -26.761 11.757 33.245 1.00 91.06 328 GLU A N 1
ATOM 2574 C CA . GLU A 1 328 ? -28.049 12.435 33.046 1.00 91.06 328 GLU A CA 1
ATOM 2575 C C . GLU A 1 328 ? -29.236 11.512 33.343 1.00 91.06 328 GLU A C 1
ATOM 2577 O O . GLU A 1 328 ? -30.181 11.923 34.018 1.00 91.06 328 GLU A O 1
ATOM 2582 N N . LEU A 1 329 ? -29.175 10.252 32.898 1.00 89.25 329 LEU A N 1
ATOM 2583 C CA . LEU A 1 329 ? -30.177 9.229 33.216 1.00 89.25 329 LEU A CA 1
ATOM 2584 C C . LEU A 1 329 ? -30.210 8.890 34.714 1.00 89.25 329 LEU A C 1
ATOM 2586 O O . LEU A 1 329 ? -31.276 8.589 35.250 1.00 89.25 329 LEU A O 1
ATOM 2590 N N . ALA A 1 330 ? -29.060 8.948 35.389 1.00 85.94 330 ALA A N 1
ATOM 2591 C CA . ALA A 1 330 ? -28.943 8.704 36.822 1.00 85.94 330 ALA A CA 1
ATOM 2592 C C . ALA A 1 330 ? -29.413 9.891 37.684 1.00 85.94 330 ALA A C 1
ATOM 2594 O O . ALA A 1 330 ? -29.683 9.704 38.875 1.00 85.94 330 ALA A O 1
ATOM 2595 N N . GLN A 1 331 ? -29.549 11.103 37.126 1.00 80.19 331 GLN A N 1
ATOM 2596 C CA . GLN A 1 331 ? -30.112 12.229 37.870 1.00 80.19 331 GLN A CA 1
ATOM 2597 C C . GLN A 1 331 ? -31.643 12.107 37.992 1.00 80.19 331 GLN A C 1
ATOM 2599 O O . GLN A 1 331 ? -32.351 11.971 36.991 1.00 80.19 331 GLN A O 1
ATOM 2604 N N . PRO A 1 332 ? -32.213 12.207 39.210 1.00 68.25 332 PRO A N 1
ATOM 2605 C CA . PRO A 1 332 ? -33.655 12.132 39.391 1.00 68.25 332 PRO A CA 1
ATOM 2606 C C . PRO A 1 332 ? -34.328 13.355 38.752 1.00 68.25 332 PRO A C 1
ATOM 2608 O O . PRO A 1 332 ? -34.079 14.493 39.157 1.00 68.25 332 PRO A O 1
ATOM 2611 N N . LYS A 1 333 ? -35.227 13.128 37.781 1.00 58.84 333 LYS A N 1
ATOM 2612 C CA . LYS A 1 333 ? -36.102 14.170 37.219 1.00 58.84 333 LYS A CA 1
ATOM 2613 C C . LYS A 1 333 ? -36.894 14.832 38.352 1.00 58.84 333 LYS A C 1
ATOM 2615 O O . LYS A 1 333 ? -37.915 14.307 38.792 1.00 58.84 333 LYS A O 1
ATOM 2620 N N . LYS A 1 334 ? -36.465 16.016 38.801 1.00 56.69 334 LYS A N 1
ATOM 2621 C CA . LYS A 1 334 ? -37.296 16.907 39.620 1.00 56.69 334 LYS A CA 1
ATOM 2622 C C . LYS A 1 334 ? -38.441 17.415 38.746 1.00 56.69 334 LYS A C 1
ATOM 2624 O O . LYS A 1 334 ? -38.335 18.459 38.111 1.00 56.69 334 LYS A O 1
ATOM 2629 N N . GLN A 1 335 ? -39.539 16.663 38.693 1.00 48.75 335 GLN A N 1
ATOM 2630 C CA . GLN A 1 335 ? -40.815 17.198 38.237 1.00 48.75 335 GLN A CA 1
ATOM 2631 C C . GLN A 1 335 ? -41.240 18.289 39.222 1.00 48.75 335 GLN A C 1
ATOM 2633 O O . GLN A 1 335 ? -41.677 18.017 40.339 1.00 48.75 335 GLN A O 1
ATOM 2638 N N . GLY A 1 336 ? -41.060 19.542 38.812 1.00 52.41 336 GLY A N 1
ATOM 2639 C CA . GLY A 1 336 ? -41.621 20.692 39.497 1.00 52.41 336 GLY A CA 1
ATOM 2640 C C . GLY A 1 336 ? -43.139 20.686 39.364 1.00 52.41 336 GLY A C 1
ATOM 2641 O O . GLY A 1 336 ? -43.676 21.193 38.386 1.00 52.41 336 GLY A O 1
ATOM 2642 N N . ILE A 1 337 ? -43.834 20.161 40.372 1.00 53.25 337 ILE A N 1
ATOM 2643 C CA . ILE A 1 337 ? -45.203 20.585 40.665 1.00 53.25 337 ILE A CA 1
ATOM 2644 C C . ILE A 1 337 ? -45.078 21.898 41.442 1.00 53.25 337 ILE A C 1
ATOM 2646 O O . ILE A 1 337 ? -44.976 21.920 42.665 1.00 53.25 337 ILE A O 1
ATOM 2650 N N . SER A 1 338 ? -45.040 23.008 40.706 1.00 52.84 338 SER A N 1
ATOM 2651 C CA . SER A 1 338 ? -45.341 24.329 41.253 1.00 52.84 338 SER A CA 1
ATOM 2652 C C . SER A 1 338 ? -46.859 24.419 41.427 1.00 52.84 338 SER A C 1
ATOM 2654 O O . SER A 1 338 ? -47.578 24.802 40.505 1.00 52.84 338 SER A O 1
ATOM 2656 N N . LEU A 1 339 ? -47.371 23.998 42.588 1.00 46.44 339 LEU A N 1
ATOM 2657 C CA . LEU A 1 339 ? -48.719 24.364 43.024 1.00 46.44 339 LEU A CA 1
ATOM 2658 C C . LEU A 1 339 ? -48.620 25.719 43.720 1.00 46.44 339 LEU A C 1
ATOM 2660 O O . LEU A 1 339 ? -48.163 25.831 44.857 1.00 46.44 339 LEU A O 1
ATOM 2664 N N . GLY A 1 340 ? -49.005 26.753 42.976 1.00 44.41 340 GLY A N 1
ATOM 2665 C CA . GLY A 1 340 ? -49.035 28.129 43.433 1.00 44.41 340 GLY A CA 1
ATOM 2666 C C . GLY A 1 340 ? -49.819 28.307 44.734 1.00 44.41 340 GLY A C 1
ATOM 2667 O O . GLY A 1 340 ? -50.931 27.817 44.897 1.00 44.41 340 GLY A O 1
ATOM 2668 N N . SER A 1 341 ? -49.210 29.056 45.649 1.00 50.81 341 SER A N 1
ATOM 2669 C CA . SER A 1 341 ? -49.813 30.202 46.334 1.00 50.81 341 SER A CA 1
ATOM 2670 C C . SER A 1 341 ? -51.336 30.378 46.183 1.00 50.81 341 SER A C 1
ATOM 2672 O O . SER A 1 341 ? -51.780 31.273 45.470 1.00 50.81 341 SER A O 1
ATOM 2674 N N . ILE A 1 342 ? -52.134 29.599 46.917 1.00 53.62 342 ILE A N 1
ATOM 2675 C CA . ILE A 1 342 ? -53.487 29.984 47.354 1.00 53.62 342 ILE A CA 1
ATOM 2676 C C . ILE A 1 342 ? -53.665 29.506 48.804 1.00 53.62 342 ILE A C 1
ATOM 2678 O O . ILE A 1 342 ? -54.424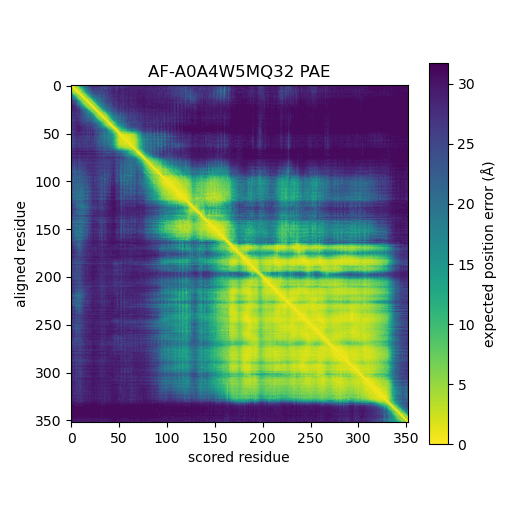 28.591 49.106 1.00 53.62 342 ILE A O 1
ATOM 2682 N N . ALA A 1 343 ? -52.939 30.131 49.735 1.00 45.50 343 ALA A N 1
ATOM 2683 C CA . ALA A 1 343 ? -53.346 30.140 51.137 1.00 45.50 343 ALA A CA 1
ATOM 2684 C C . ALA A 1 343 ? -54.426 31.220 51.277 1.00 45.50 343 ALA A C 1
ATOM 2686 O O . ALA A 1 343 ? -54.145 32.411 51.430 1.00 45.50 343 ALA A O 1
ATOM 2687 N N . GLY A 1 344 ? -55.675 30.790 51.102 1.00 42.25 344 GLY A N 1
ATOM 2688 C CA . GLY A 1 344 ? -56.858 31.615 51.265 1.00 42.25 344 GLY A CA 1
ATOM 2689 C C . GLY A 1 344 ? -56.916 32.221 52.663 1.00 42.25 344 GLY A C 1
ATOM 2690 O O . GLY A 1 344 ? -56.859 31.525 53.674 1.00 42.25 344 GLY A O 1
ATOM 2691 N N . ARG A 1 345 ? -57.073 33.545 52.689 1.00 53.31 345 ARG A N 1
ATOM 2692 C CA . ARG A 1 345 ? -57.606 34.307 53.816 1.00 53.31 345 ARG A CA 1
ATOM 2693 C C . ARG A 1 345 ? -58.937 33.684 54.226 1.00 53.31 345 ARG A C 1
ATOM 2695 O O . ARG A 1 345 ? -59.936 33.905 53.549 1.00 53.31 345 ARG A O 1
ATOM 2702 N N . PHE A 1 346 ? -58.981 32.944 55.323 1.00 49.88 346 PHE A N 1
ATOM 2703 C CA . PHE A 1 346 ? -60.255 32.611 55.942 1.00 49.88 346 PHE A CA 1
ATOM 2704 C C . PHE A 1 346 ? -60.052 32.402 57.446 1.00 49.88 346 PHE A C 1
ATOM 2706 O O . PHE A 1 346 ? -59.201 31.621 57.855 1.00 49.88 346 PHE A O 1
ATOM 2713 N N . TRP A 1 347 ? -60.859 33.125 58.229 1.00 52.22 347 TRP A N 1
ATOM 2714 C CA . TRP A 1 347 ? -61.026 33.079 59.691 1.00 52.22 347 TRP A CA 1
ATOM 2715 C C . TRP A 1 347 ? -60.058 33.876 60.577 1.00 52.22 347 TRP A C 1
ATOM 2717 O O . TRP A 1 347 ? -59.164 33.324 61.209 1.00 52.22 347 TRP A O 1
ATOM 2727 N N . ARG A 1 348 ? -60.375 35.168 60.770 1.00 46.91 348 ARG A N 1
ATOM 2728 C CA . ARG A 1 348 ? -60.607 35.721 62.126 1.00 46.91 348 ARG A CA 1
ATOM 2729 C C . ARG A 1 348 ? -61.250 37.118 62.100 1.00 46.91 348 ARG A C 1
ATOM 2731 O O . ARG A 1 348 ? -60.590 38.146 62.177 1.00 46.91 348 ARG A O 1
ATOM 2738 N N . SER A 1 349 ? -62.573 37.134 62.041 1.00 44.59 349 SER A N 1
ATOM 2739 C CA . SER A 1 349 ? -63.463 38.154 62.616 1.00 44.59 349 SER A CA 1
ATOM 2740 C C . SER A 1 349 ? -64.775 37.401 62.896 1.00 44.59 349 SER A C 1
ATOM 2742 O O . SER A 1 349 ? -65.113 36.504 62.135 1.00 44.59 349 SER A O 1
ATOM 2744 N N . LYS A 1 350 ? -65.576 37.587 63.939 1.00 47.19 350 LYS A N 1
ATOM 2745 C CA . LYS A 1 350 ? -65.628 38.426 65.138 1.00 47.19 350 LYS A CA 1
ATOM 2746 C C . LYS A 1 350 ? -66.944 37.987 65.808 1.00 47.19 350 LYS A C 1
ATOM 2748 O O . LYS A 1 350 ? -67.921 37.891 65.078 1.00 47.19 350 LYS A O 1
ATOM 2753 N N . GLN A 1 351 ? -66.977 37.761 67.121 1.00 46.47 351 GLN A N 1
ATOM 2754 C CA . GLN A 1 351 ? -68.105 38.028 68.046 1.00 46.47 351 GLN A CA 1
ATOM 2755 C C . GLN A 1 351 ? -67.718 37.443 69.417 1.00 46.47 351 GLN A C 1
ATOM 2757 O O . GLN A 1 351 ? -67.232 36.317 69.466 1.00 46.47 351 GLN A O 1
ATOM 2762 N N . GLN A 1 352 ? -67.527 38.266 70.454 1.00 40.16 352 GLN A N 1
ATOM 2763 C CA . GLN A 1 352 ? -68.536 38.935 71.299 1.00 40.16 352 GLN A CA 1
ATOM 2764 C C . GLN A 1 352 ? -69.365 37.954 72.115 1.00 40.16 352 GLN A C 1
ATOM 2766 O O . GLN A 1 352 ? -70.065 37.135 71.486 1.00 40.16 352 GLN A O 1
#

Sequence (352 aa):
MSATSMFPMCVRASRGLLRLRNGGSNSTGVDLIRALSTEKPPTGDGSATGGLAQAILQERLQQQQKSQGQPPPEGDGDSEQKQDKGEDKKQKENTAYAKKMVMRLAGLMGIGGAVGMVYVFGSNSVDEQGNAIPDEFDNDAPVIQQLRRTLKYFQDYRQMIIEPTSPKLLPDPLREPYYQPPYTLVLELTDVLLHPEWSTAYPLIDSIDPQGFVMYRLFRDATRYMEGHHVKDVSCLNRDTSKVIVVDCKREAFSLQPFNGMALTKWDGNSEDRTLYDLAHFLKTIALSGVDDVRSVLENYALEDDPIEAFKRRQAQLAQEEEQRLAELAQPKKQGISLGSIAGRFWRSKQQ

pLDDT: mean 72.28, std 21.63, range [26.5, 96.62]

Mean predicted aligned error: 19.46 Å

InterPro domains:
  IPR004274 FCP1 homology domain [PF03031] (200-295)
  IPR004274 FCP1 homology domain [PS50969] (136-286)
  IPR004274 FCP1 homology domain [SM00577] (181-274)
  IPR023214 HAD superfamily [G3DSA:3.40.50.1000] (196-317)
  IPR036412 HAD-like superfamily [SSF56784] (172-298)
  IPR050365 Mitochondrial import inner membrane translocase subunit TIM50 [PTHR12210] (200-302)

Secondary structure (DSSP, 8-state):
------PPP----------------------SS-SS------------SHHHHHHHHHHHHHHHHHTTS-PPPP--TTSHHHHHHHHHHHHHHHHHHHHHHHHHHHHHHHHHHHHHHHHHHTSPPB-TTSPBPP-TTTTS-HHHHHHHHHHHHHHHHHHHHHS-S-S-SSPPPPPTTS---SSEEEE-SBTTTB---S--HHHHHHHH-TT--------GGGSEEETTEEE--GGGG-S-GGGEEEEES-GGGGTTSGGGEEEPPPP-S-TT--HHHHHHHHHHHHHHHT-S-HHHHHHHHHTSS-HHHHHHHHHHHHHHHHHHHHHHHHS---------------------

Radius of gyration: 42.87 Å; Cα contacts (8 Å, |Δi|>4): 216; chains: 1; bounding box: 144×68×118 Å

Foldseek 3Di:
DDDDDDDDDDDDDDDDDDDDDDDDDDDDDDPPDDDDDDDDDDDDDDDDPPPVVVVVVVVVVVVVVVVPDDDDDDDDDDPPVCVVVVVVVVVVVVVVVVVVVVVVVVVVVVVVVVVVLLPVQLDADADPVRDGDDDPLPPDDPVVSSVVSSVVSVVVVVCVVQPQPALAPDDADDDPPDDDQQAAEAEDCDQGVDDDDPDDVPVVVCVVCVPCPPPDDDDQSCFGCPPNDTANDPSRHNDDLQRAAYEECDCRNHVVPLLRYDHAHGDPPDPPDCQVVLVVVVVVVCSVVVRRGSSVVSVVQSPPPHSSVVVVVVVVVVVVVVVVVVVVVVDDPPPDPPPDDDPDDDDDDDDD

Organism: NCBI:txid62062